Protein AF-A0A0C2F1V6-F1 (afdb_monomer)

Organism: NCBI:txid51022

Foldseek 3Di:
DLVVLLVLLLCLVVVVVCCVVPVVPDCVQVVVCVVVVHPDGPNVVSCVSVVVLVCVLVVLVVCLVVPDPVCNVVSVVVSVVSVVSVVQSVCSNLPAQEPDPPDDPVVLATWDDKDWDWDWDDDPVPPPDIHDTDTWIWTDGNFWIWTWDWDDPPDDDDVPDRTHTYTDDIDTDDPPDD

Secondary structure (DSSP, 8-state):
-HHHHHHHHHHHHHHHHHHHHHHTT-HHHHHHHHHTT-SS-HHHHHTHHHHHHHHHHHHHHHHHHHS-TTTHHHHHHHHHHHHHHHHHHHHHHS--EEES-SS-GGGG--EEEEEEEEE----TTSTT-PPPPEEEEEEEETTEEEEEEEE--SS---TTSPPEEEEEEEEE------

pLDDT: mean 84.14, std 13.52, range [37.47, 98.0]

InterPro domains:
  IPR000219 Dbl homology domain [PF00621] (3-90)
  IPR000219 Dbl homology domain [PS50010] (1-92)
  IPR011993 PH-like domain superfamily [G3DSA:2.30.29.30] (97-175)
  IPR035899 Dbl homology (DH) domain superfamily [G3DSA:1.20.900.10] (1-95)
  IPR035899 Dbl homology (DH) domain superfamily [SSF48065] (2-95)
  IPR051336 Rho GTPase-activating Guanine Nucleotide Exchange Factors [PTHR22826] (3-164)

Solvent-accessible surface area (backbone atoms only — not comparable to full-atom values): 10456 Å² total; per-residue (Å²): 112,68,72,60,56,38,57,50,55,51,45,43,62,60,55,49,51,53,39,61,72,54,48,76,80,34,66,64,61,57,50,52,30,59,75,68,68,50,95,61,61,70,70,64,61,71,42,45,64,66,53,50,64,68,42,50,44,55,55,33,55,55,44,42,73,71,46,56,80,90,51,29,66,60,38,49,51,52,30,52,52,44,50,52,50,51,51,43,39,49,55,58,51,64,52,67,47,62,41,81,60,97,67,65,70,77,76,27,51,64,68,77,47,74,50,76,47,74,44,65,60,87,47,89,89,46,80,87,61,78,43,77,72,38,76,29,35,37,39,33,28,71,36,24,37,37,36,21,37,77,47,80,78,95,70,77,93,55,99,79,64,79,71,32,30,37,47,75,49,73,49,71,50,76,79,77,84,124

Nearest PDB structures (foldseek):
  1lb1-assembly4_G  TM=7.632E-01  e=6.039E-12  Mus musculus
  1kz7-assembly1_A  TM=7.387E-01  e=3.407E-12  Mus musculus
  1kzg-assembly1_A  TM=7.176E-01  e=2.416E-12  Mus musculus
  1rj2-assembly2_D  TM=8.167E-01  e=3.772E-11  Mus musculus
  1nty-assembly1_A  TM=8.057E-01  e=3.177E-11  Homo sapiens

Structure (mmCIF, N/CA/C/O backbone):
data_AF-A0A0C2F1V6-F1
#
_entry.id   AF-A0A0C2F1V6-F1
#
loop_
_atom_site.group_PDB
_atom_site.id
_atom_site.type_symbol
_atom_site.label_atom_id
_atom_site.label_alt_id
_atom_site.label_comp_id
_atom_site.label_asym_id
_atom_site.label_entity_id
_atom_site.label_seq_id
_atom_site.pdbx_PDB_ins_code
_atom_site.Cartn_x
_atom_site.Cartn_y
_atom_site.Cartn_z
_atom_site.occupancy
_atom_site.B_iso_or_equiv
_atom_site.auth_seq_id
_atom_site.auth_comp_id
_atom_site.auth_asym_id
_atom_site.auth_atom_id
_atom_site.pdbx_PDB_model_num
ATOM 1 N N . PHE A 1 1 ? -6.291 -9.476 -7.192 1.00 64.06 1 PHE A N 1
ATOM 2 C CA . PHE A 1 1 ? -5.623 -8.190 -7.502 1.00 64.06 1 PHE A CA 1
ATOM 3 C C . PHE A 1 1 ? -4.945 -7.602 -6.262 1.00 64.06 1 PHE A C 1
ATOM 5 O O . PHE A 1 1 ? -3.734 -7.430 -6.288 1.00 64.06 1 PHE A O 1
ATOM 12 N N . LEU A 1 2 ? -5.690 -7.389 -5.166 1.00 64.06 2 LEU A N 1
ATOM 13 C CA . LEU A 1 2 ? -5.177 -6.905 -3.871 1.00 64.06 2 LEU A CA 1
ATOM 14 C C . LEU A 1 2 ? -4.011 -7.737 -3.312 1.00 64.06 2 LEU A C 1
ATOM 16 O O . LEU A 1 2 ? -2.948 -7.188 -3.048 1.00 64.06 2 LEU A O 1
ATOM 20 N N . SER A 1 3 ? -4.174 -9.059 -3.203 1.00 71.31 3 SER A N 1
ATOM 21 C CA . SER A 1 3 ? -3.163 -9.957 -2.619 1.00 71.31 3 SER A CA 1
ATOM 22 C C . SER A 1 3 ? -1.799 -9.900 -3.319 1.00 71.31 3 SER A C 1
ATOM 24 O O . SER A 1 3 ? -0.766 -9.974 -2.659 1.00 71.31 3 SER A O 1
ATOM 26 N N . LEU A 1 4 ? -1.787 -9.712 -4.642 1.00 83.38 4 LEU A N 1
ATOM 27 C CA . LEU A 1 4 ? -0.569 -9.706 -5.451 1.00 83.38 4 LEU A CA 1
ATOM 28 C C . LEU A 1 4 ? 0.234 -8.408 -5.276 1.00 83.38 4 LEU A C 1
ATOM 30 O O . LEU A 1 4 ? 1.436 -8.459 -5.027 1.00 83.38 4 LEU A O 1
ATOM 34 N N . TYR A 1 5 ? -0.426 -7.246 -5.355 1.00 87.38 5 TYR A N 1
ATOM 35 C CA . TYR A 1 5 ? 0.245 -5.957 -5.147 1.00 87.38 5 TYR A CA 1
ATOM 36 C C . TYR A 1 5 ? 0.621 -5.730 -3.684 1.00 87.38 5 TYR A C 1
ATOM 38 O O . TYR A 1 5 ? 1.673 -5.162 -3.415 1.00 87.38 5 TYR A O 1
ATOM 46 N N . HIS A 1 6 ? -0.193 -6.215 -2.748 1.00 82.56 6 HIS A N 1
ATOM 47 C CA . HIS A 1 6 ? 0.120 -6.166 -1.326 1.00 82.56 6 HIS A CA 1
ATOM 48 C C . HIS A 1 6 ? 1.439 -6.887 -1.011 1.00 82.56 6 HIS A C 1
ATOM 50 O O . HIS A 1 6 ? 2.368 -6.255 -0.511 1.00 82.56 6 HIS A O 1
ATOM 56 N N . ALA A 1 7 ? 1.564 -8.162 -1.396 1.00 83.25 7 ALA A N 1
ATOM 57 C CA . ALA A 1 7 ? 2.786 -8.936 -1.178 1.00 83.25 7 ALA A CA 1
ATOM 58 C C . ALA A 1 7 ? 4.004 -8.307 -1.877 1.00 83.25 7 ALA A C 1
ATOM 60 O O . ALA A 1 7 ? 5.085 -8.214 -1.293 1.00 83.25 7 ALA A O 1
ATOM 61 N N . TYR A 1 8 ? 3.825 -7.825 -3.113 1.00 90.62 8 TYR A N 1
ATOM 62 C CA . TYR A 1 8 ? 4.904 -7.183 -3.861 1.00 90.62 8 TYR A CA 1
ATOM 63 C C . TYR A 1 8 ? 5.410 -5.916 -3.171 1.00 90.62 8 TYR A C 1
ATOM 65 O O . TYR A 1 8 ? 6.615 -5.742 -2.987 1.00 90.62 8 TYR A O 1
ATOM 73 N N . CYS A 1 9 ? 4.496 -5.022 -2.791 1.00 88.06 9 CYS A N 1
ATOM 74 C CA . CYS A 1 9 ? 4.881 -3.750 -2.208 1.00 88.06 9 CYS A CA 1
ATOM 75 C C . CYS A 1 9 ? 5.461 -3.913 -0.796 1.00 88.06 9 CYS A C 1
ATOM 77 O O . CYS A 1 9 ? 6.408 -3.204 -0.468 1.00 88.06 9 CYS A O 1
ATOM 79 N N . GLN A 1 10 ? 4.972 -4.870 0.002 1.00 81.94 10 GLN A N 1
ATOM 80 C CA . GLN A 1 10 ? 5.580 -5.208 1.296 1.00 81.94 10 GLN A CA 1
ATOM 81 C C . GLN A 1 10 ? 7.023 -5.698 1.142 1.00 81.94 10 GLN A C 1
ATOM 83 O O . GLN A 1 10 ? 7.912 -5.270 1.873 1.00 81.94 10 GLN A O 1
ATOM 88 N N . ASN A 1 11 ? 7.283 -6.550 0.149 1.00 86.31 11 ASN A N 1
ATOM 89 C CA . ASN A 1 11 ? 8.624 -7.073 -0.103 1.00 86.31 11 ASN A CA 1
ATOM 90 C C . ASN A 1 11 ? 9.572 -6.047 -0.755 1.00 86.31 11 ASN A C 1
ATOM 92 O O . ASN A 1 11 ? 10.785 -6.258 -0.798 1.00 86.31 11 ASN A O 1
ATOM 96 N N . LYS A 1 12 ? 9.053 -4.930 -1.285 1.00 88.44 12 LYS A N 1
ATOM 97 C CA . LYS A 1 12 ? 9.842 -3.988 -2.090 1.00 88.44 12 LYS A CA 1
ATOM 98 C C . LYS A 1 12 ? 11.040 -3.414 -1.331 1.00 88.44 12 LYS A C 1
ATOM 100 O O . LYS A 1 12 ? 12.117 -3.318 -1.917 1.00 88.44 12 LYS A O 1
ATOM 105 N N . ALA A 1 13 ? 10.869 -3.074 -0.052 1.00 82.25 13 ALA A N 1
ATOM 106 C CA . ALA A 1 13 ? 11.942 -2.525 0.778 1.00 82.25 13 ALA A CA 1
ATOM 107 C C . ALA A 1 13 ? 13.075 -3.544 1.003 1.00 82.25 13 ALA A C 1
ATOM 109 O O . ALA A 1 13 ? 14.243 -3.217 0.804 1.00 82.25 13 ALA A O 1
ATOM 110 N N . ALA A 1 14 ? 12.730 -4.795 1.326 1.00 84.94 14 ALA A N 1
ATOM 111 C CA . ALA A 1 14 ? 13.700 -5.879 1.484 1.00 84.94 14 ALA A CA 1
ATOM 112 C C . ALA A 1 14 ? 14.428 -6.187 0.164 1.00 84.94 14 ALA A C 1
ATOM 114 O O . ALA A 1 14 ? 15.652 -6.303 0.133 1.00 84.94 14 ALA A O 1
ATOM 115 N N . SER A 1 15 ? 13.689 -6.239 -0.950 1.00 89.56 15 SER A N 1
ATOM 116 C CA . SER A 1 15 ? 14.267 -6.419 -2.285 1.00 89.56 15 SER A CA 1
ATOM 117 C C . SER A 1 15 ? 15.242 -5.297 -2.655 1.00 89.56 15 SER A C 1
ATOM 119 O O . SER A 1 15 ? 16.278 -5.576 -3.256 1.00 89.56 15 SER A O 1
ATOM 121 N N . ASP A 1 16 ? 14.943 -4.043 -2.301 1.00 87.31 16 ASP A N 1
ATOM 122 C CA . ASP A 1 16 ? 15.853 -2.921 -2.541 1.00 87.31 16 ASP A CA 1
ATOM 123 C C . ASP A 1 16 ? 17.104 -2.978 -1.667 1.00 87.31 16 ASP A C 1
ATOM 125 O O . ASP A 1 16 ? 18.179 -2.653 -2.168 1.00 87.31 16 ASP A O 1
ATOM 129 N N . ALA A 1 17 ? 16.983 -3.391 -0.403 1.00 86.19 17 ALA A N 1
ATOM 130 C CA . ALA A 1 17 ? 18.124 -3.550 0.498 1.00 86.19 17 ALA A CA 1
ATOM 131 C C . ALA A 1 17 ? 19.108 -4.598 -0.042 1.00 86.19 17 ALA A C 1
ATOM 133 O O . ALA A 1 17 ? 20.268 -4.271 -0.285 1.00 86.19 17 ALA A O 1
ATOM 134 N N . ILE A 1 18 ? 18.610 -5.797 -0.370 1.00 86.94 18 ILE A N 1
ATOM 135 C CA . ILE A 1 18 ? 19.412 -6.872 -0.978 1.00 86.94 18 ILE A CA 1
ATOM 136 C C . ILE A 1 18 ? 20.039 -6.392 -2.290 1.00 86.94 18 ILE A C 1
ATOM 138 O O . ILE A 1 18 ? 21.208 -6.642 -2.572 1.00 86.94 18 ILE A O 1
ATOM 142 N N . ARG A 1 19 ? 19.281 -5.669 -3.120 1.00 86.19 19 ARG A N 1
ATOM 143 C CA . ARG A 1 19 ? 19.811 -5.181 -4.394 1.00 86.19 19 ARG A CA 1
ATOM 144 C C . ARG A 1 19 ? 20.934 -4.163 -4.197 1.00 86.19 19 ARG A C 1
ATOM 146 O O . ARG A 1 19 ? 21.918 -4.221 -4.924 1.00 86.19 19 ARG A O 1
ATOM 153 N N . LYS A 1 20 ? 20.802 -3.237 -3.249 1.00 83.12 20 LYS A N 1
ATOM 154 C CA . LYS A 1 20 ? 21.864 -2.265 -2.950 1.00 83.12 20 LYS A CA 1
ATOM 155 C C . LYS A 1 20 ? 23.112 -2.955 -2.406 1.00 83.12 20 LYS A C 1
ATOM 157 O O . LYS A 1 20 ? 24.205 -2.658 -2.863 1.00 83.12 20 LYS A O 1
ATOM 162 N N . GLU A 1 21 ? 22.934 -3.903 -1.492 1.00 81.56 21 GLU A N 1
ATOM 163 C CA . GLU A 1 21 ? 24.035 -4.618 -0.844 1.00 81.56 21 GLU A CA 1
ATOM 164 C C . GLU A 1 21 ? 24.796 -5.535 -1.816 1.00 81.56 21 GLU A C 1
ATOM 166 O O . GLU A 1 21 ? 26.024 -5.538 -1.831 1.00 81.56 21 GLU A O 1
ATOM 171 N N . PHE A 1 22 ? 24.084 -6.270 -2.677 1.00 73.00 22 PHE A N 1
ATOM 172 C CA . PHE A 1 22 ? 24.688 -7.332 -3.491 1.00 73.00 22 PHE A CA 1
ATOM 173 C C . PHE A 1 22 ? 24.772 -7.027 -4.989 1.00 73.00 22 PHE A C 1
ATOM 175 O O . PHE A 1 22 ? 25.592 -7.624 -5.682 1.00 73.00 22 PHE A O 1
ATOM 182 N N . CYS A 1 23 ? 23.931 -6.141 -5.533 1.00 67.25 23 CYS A N 1
ATOM 183 C CA . CYS A 1 23 ? 23.868 -5.930 -6.987 1.00 67.25 23 CYS A CA 1
ATOM 184 C C . CYS A 1 23 ? 24.696 -4.741 -7.471 1.00 67.25 23 CYS A C 1
ATOM 186 O O . CYS A 1 23 ? 25.112 -4.765 -8.623 1.00 67.25 23 CYS A O 1
ATOM 188 N N . GLU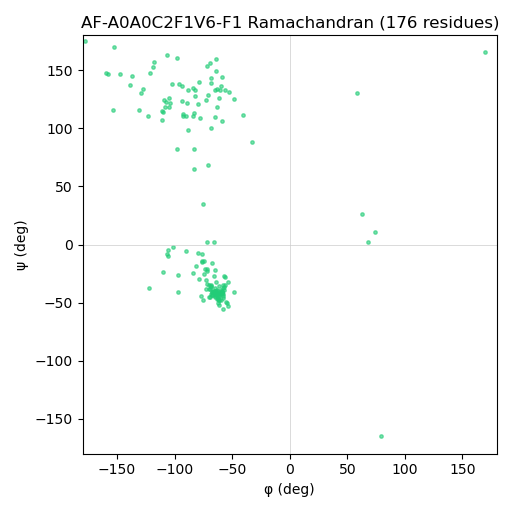 A 1 24 ? 24.956 -3.725 -6.641 1.00 63.38 24 GLU A N 1
ATOM 189 C CA . GLU A 1 24 ? 25.819 -2.601 -7.056 1.00 63.38 24 GLU A CA 1
ATOM 190 C C . GLU A 1 24 ? 27.299 -3.008 -7.151 1.00 63.38 24 GLU A C 1
ATOM 192 O O . GLU A 1 24 ? 28.052 -2.410 -7.912 1.00 63.38 24 GLU A O 1
ATOM 197 N N . MET A 1 25 ? 27.685 -4.097 -6.477 1.00 63.75 25 MET A N 1
ATOM 198 C CA . MET A 1 25 ? 29.037 -4.669 -6.508 1.00 63.75 25 MET A CA 1
ATOM 199 C C . MET A 1 25 ? 29.177 -5.904 -7.423 1.00 63.75 25 MET A C 1
ATOM 201 O O . MET A 1 25 ? 30.273 -6.447 -7.548 1.00 63.75 25 MET A O 1
ATOM 205 N N . SER A 1 26 ? 28.094 -6.377 -8.056 1.00 73.81 26 SER A N 1
ATOM 206 C CA . SER A 1 26 ? 28.078 -7.633 -8.824 1.00 73.81 26 SER A CA 1
ATOM 207 C C . SER A 1 26 ? 27.980 -7.399 -10.333 1.00 73.81 26 SER A C 1
ATOM 209 O O . SER A 1 26 ? 27.019 -6.805 -10.826 1.00 73.81 26 SER A O 1
ATOM 211 N N . SER A 1 27 ? 28.938 -7.943 -11.092 1.00 85.25 27 SER A N 1
ATOM 212 C CA . SER A 1 27 ? 28.947 -7.901 -12.564 1.00 85.25 27 SER A CA 1
ATOM 213 C C . SER A 1 27 ? 27.785 -8.671 -13.202 1.00 85.25 27 SER A C 1
ATOM 215 O O . SER A 1 27 ? 27.377 -8.350 -14.318 1.00 85.25 27 SER A O 1
ATOM 217 N N . PHE A 1 28 ? 27.190 -9.631 -12.484 1.00 88.12 28 PHE A N 1
ATOM 218 C CA . PHE A 1 28 ? 26.119 -10.489 -12.996 1.00 88.12 28 PHE A CA 1
ATOM 219 C C . PHE A 1 28 ? 24.933 -9.689 -13.553 1.00 88.12 28 PHE A C 1
ATOM 221 O O . PHE A 1 28 ? 24.496 -9.913 -14.682 1.00 88.12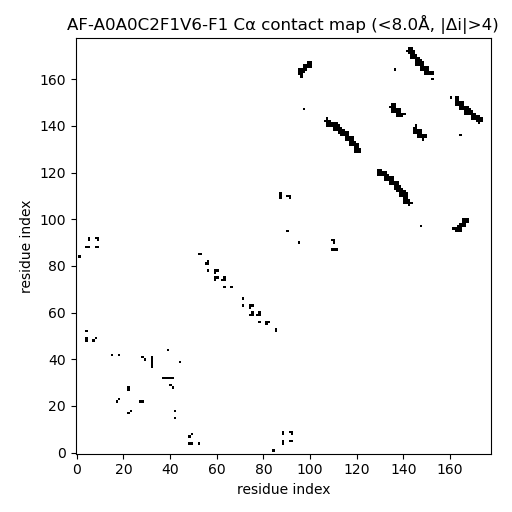 28 PHE A O 1
ATOM 228 N N . PHE A 1 29 ? 24.418 -8.718 -12.790 1.00 87.38 29 PHE A N 1
ATOM 229 C CA . PHE A 1 29 ? 23.246 -7.947 -13.214 1.00 87.38 29 PHE A CA 1
ATOM 230 C C . PHE A 1 29 ? 23.566 -6.961 -14.342 1.00 87.38 29 PHE A C 1
ATOM 232 O O . PHE A 1 29 ? 22.707 -6.726 -15.195 1.00 87.38 29 PHE A O 1
ATOM 239 N N . ALA A 1 30 ? 24.793 -6.434 -14.390 1.00 87.81 30 ALA A N 1
ATOM 240 C CA . ALA A 1 30 ? 25.259 -5.600 -15.495 1.00 87.81 30 ALA A CA 1
ATOM 241 C C . ALA A 1 30 ? 25.363 -6.408 -16.803 1.00 87.81 30 ALA A C 1
ATOM 243 O O . ALA A 1 30 ? 24.948 -5.937 -17.865 1.00 87.81 30 ALA A O 1
ATOM 244 N N . ASP A 1 31 ? 25.839 -7.652 -16.730 1.00 92.50 31 ASP A N 1
ATOM 245 C CA . ASP A 1 31 ? 25.920 -8.561 -17.877 1.00 92.50 31 ASP A CA 1
ATOM 246 C C . ASP A 1 31 ? 24.536 -8.978 -18.367 1.00 92.50 31 ASP A C 1
ATOM 248 O O . ASP A 1 31 ? 24.264 -8.938 -19.571 1.00 92.50 31 ASP A O 1
ATOM 252 N N . CYS A 1 32 ? 23.626 -9.310 -17.447 1.00 92.31 32 CYS A N 1
ATOM 253 C CA . CYS A 1 32 ? 22.224 -9.558 -17.776 1.00 92.31 32 CYS A CA 1
ATOM 254 C C . CYS A 1 32 ? 21.580 -8.346 -18.464 1.00 92.31 32 CYS A C 1
ATOM 256 O O . CYS A 1 32 ? 20.894 -8.521 -19.471 1.00 92.31 32 CYS A O 1
ATOM 258 N N . GLN A 1 33 ? 21.819 -7.128 -17.964 1.00 92.19 33 GLN A N 1
ATOM 259 C CA . GLN A 1 33 ? 21.280 -5.904 -18.561 1.00 92.19 33 GLN A CA 1
ATOM 260 C C . GLN A 1 33 ? 21.806 -5.687 -19.986 1.00 92.19 33 GLN A C 1
ATOM 262 O O . GLN A 1 33 ? 21.007 -5.422 -20.888 1.00 92.19 33 GLN A O 1
ATOM 267 N N . ARG A 1 34 ? 23.120 -5.847 -20.208 1.00 94.31 34 ARG A N 1
ATOM 268 C CA . ARG A 1 34 ? 23.733 -5.732 -21.543 1.00 94.31 34 ARG A CA 1
ATOM 269 C C . ARG A 1 34 ? 23.184 -6.772 -22.512 1.00 94.31 34 ARG A C 1
ATOM 271 O O . ARG A 1 34 ? 22.776 -6.415 -23.612 1.00 94.31 34 ARG A O 1
ATOM 278 N N . ARG A 1 35 ? 23.120 -8.041 -22.094 1.00 96.31 35 ARG A N 1
ATOM 279 C CA . ARG A 1 35 ? 22.588 -9.142 -22.917 1.00 96.31 35 ARG A CA 1
ATOM 280 C C . ARG A 1 35 ? 21.122 -8.940 -23.293 1.00 96.31 35 ARG A C 1
ATOM 282 O O . ARG A 1 35 ? 20.730 -9.303 -24.394 1.00 96.31 35 ARG A O 1
ATOM 289 N N . ALA A 1 36 ? 20.328 -8.371 -22.389 1.00 95.00 36 ALA A N 1
ATOM 290 C CA . ALA A 1 36 ? 18.927 -8.053 -22.643 1.00 95.00 36 ALA A CA 1
ATOM 291 C C . ALA A 1 36 ? 18.729 -6.751 -23.447 1.00 95.00 36 ALA A C 1
ATOM 293 O O . ALA A 1 36 ? 17.598 -6.430 -23.801 1.00 95.00 36 ALA A O 1
ATOM 294 N N . GLY A 1 37 ? 19.790 -5.972 -23.706 1.00 96.44 37 GLY A N 1
ATOM 295 C CA . GLY A 1 37 ? 19.689 -4.673 -24.379 1.00 96.44 37 GLY A CA 1
ATOM 296 C C . GLY A 1 37 ? 18.863 -3.647 -23.596 1.00 96.44 37 GLY A C 1
ATOM 297 O O . GLY A 1 37 ? 18.241 -2.765 -24.185 1.00 96.44 37 GLY A O 1
ATOM 298 N N . HIS A 1 38 ? 18.795 -3.778 -22.269 1.00 95.88 38 HIS A N 1
ATOM 299 C CA . HIS A 1 38 ? 17.926 -2.940 -21.450 1.00 95.88 38 HIS A CA 1
ATOM 300 C C . HIS A 1 38 ? 18.576 -1.581 -21.130 1.00 95.88 38 HIS A C 1
ATOM 302 O O . HIS A 1 38 ? 19.677 -1.540 -20.572 1.00 95.88 38 HIS A O 1
ATOM 308 N N . PRO A 1 39 ? 17.881 -0.456 -21.389 1.00 94.88 39 PRO A N 1
ATOM 309 C CA . PRO A 1 39 ? 18.422 0.882 -21.145 1.00 94.88 39 PRO A CA 1
ATOM 310 C C . PRO A 1 39 ? 18.422 1.282 -19.664 1.00 94.88 39 PRO A C 1
ATOM 312 O O . PRO A 1 39 ? 19.060 2.261 -19.292 1.00 94.88 39 PRO A O 1
ATOM 315 N N . LEU A 1 40 ? 17.688 0.560 -18.814 1.00 93.81 40 LEU A N 1
ATOM 316 C CA . LEU A 1 40 ? 17.538 0.873 -17.396 1.00 93.81 40 LEU A CA 1
ATOM 317 C C . LEU A 1 40 ? 18.072 -0.274 -16.521 1.00 93.81 40 LEU A C 1
ATOM 319 O O . LEU A 1 40 ? 18.022 -1.436 -16.931 1.00 93.81 40 LEU A O 1
ATOM 323 N N . PRO A 1 41 ? 18.528 0.014 -15.292 1.00 90.56 41 PRO A N 1
ATOM 324 C CA . PRO A 1 41 ? 18.918 -1.026 -14.350 1.00 90.56 41 PRO A CA 1
ATOM 325 C C . PRO A 1 41 ? 17.703 -1.814 -13.854 1.00 90.56 41 PRO A C 1
ATOM 327 O O . PRO A 1 41 ? 16.582 -1.297 -13.803 1.00 90.56 41 PRO A O 1
ATOM 330 N N . LEU A 1 42 ? 17.930 -3.051 -13.395 1.00 91.00 42 LEU A N 1
ATOM 331 C CA . LEU A 1 42 ? 16.885 -3.944 -12.871 1.00 91.00 42 LEU A CA 1
ATOM 332 C C . LEU A 1 42 ? 15.968 -3.255 -11.843 1.00 91.00 42 LEU A C 1
ATOM 334 O O . LEU A 1 42 ? 14.748 -3.403 -11.901 1.00 91.00 42 LEU A O 1
ATOM 338 N N . GLY A 1 43 ? 16.535 -2.441 -10.945 1.00 90.62 43 GLY A N 1
ATOM 339 C CA . GLY A 1 43 ? 15.774 -1.708 -9.928 1.00 90.62 43 GLY A CA 1
ATOM 340 C C . GLY A 1 43 ? 14.668 -0.811 -10.501 1.00 90.62 43 GLY A C 1
ATOM 341 O O . GLY A 1 43 ? 13.589 -0.724 -9.915 1.00 90.62 43 GLY A O 1
ATOM 342 N N . ALA A 1 44 ? 14.882 -0.207 -11.675 1.00 92.75 44 ALA A N 1
ATOM 343 C CA . ALA A 1 44 ? 13.873 0.616 -12.341 1.00 92.75 44 ALA A CA 1
ATOM 344 C C . ALA A 1 44 ? 12.686 -0.222 -12.843 1.00 92.75 44 ALA A C 1
ATOM 346 O O . ALA A 1 44 ? 11.539 0.224 -12.792 1.00 92.75 44 ALA A O 1
ATOM 347 N N . TYR A 1 45 ? 12.939 -1.455 -13.292 1.00 94.62 45 TYR A N 1
ATOM 348 C CA . TYR A 1 45 ? 11.884 -2.386 -13.696 1.00 94.62 45 TYR A CA 1
ATOM 349 C C . TYR A 1 45 ? 11.116 -2.932 -12.492 1.00 94.62 45 TYR A C 1
ATOM 351 O O . TYR A 1 45 ? 9.890 -3.010 -12.546 1.00 94.62 45 TYR A O 1
ATOM 359 N N . LEU A 1 46 ? 11.804 -3.210 -11.382 1.00 94.56 46 LEU A N 1
ATOM 360 C CA . LEU A 1 46 ? 11.175 -3.628 -10.123 1.00 94.56 46 LEU A CA 1
ATOM 361 C C . LEU A 1 46 ? 10.337 -2.513 -9.469 1.00 94.56 46 LEU A C 1
ATOM 363 O O . LEU A 1 46 ? 9.509 -2.764 -8.601 1.00 94.56 46 LEU A O 1
ATOM 367 N N . LEU A 1 47 ? 10.499 -1.254 -9.877 1.00 94.00 47 LEU A N 1
ATOM 368 C CA . LEU A 1 47 ? 9.622 -0.176 -9.416 1.00 94.00 47 LEU A CA 1
ATOM 369 C C . LEU A 1 47 ? 8.296 -0.112 -10.199 1.00 94.00 47 LEU A C 1
ATOM 371 O O . LEU A 1 47 ? 7.318 0.463 -9.714 1.00 94.00 47 LEU A O 1
ATOM 375 N N . LYS A 1 48 ? 8.224 -0.723 -11.391 1.00 94.94 48 LYS A N 1
ATOM 376 C CA . LYS A 1 48 ? 7.060 -0.616 -12.286 1.00 94.94 48 LYS A CA 1
ATOM 377 C C . LYS A 1 48 ? 5.746 -1.096 -11.656 1.00 94.94 48 LYS A C 1
ATOM 379 O O . LYS A 1 48 ? 4.752 -0.407 -11.873 1.00 94.94 48 LYS A O 1
ATOM 384 N N . PRO A 1 49 ? 5.677 -2.188 -10.867 1.00 94.25 49 PRO A N 1
ATOM 385 C CA . PRO A 1 49 ? 4.419 -2.580 -10.227 1.00 94.25 49 PRO A CA 1
ATOM 386 C C . PRO A 1 49 ? 3.908 -1.531 -9.226 1.00 94.25 49 PRO A C 1
ATOM 388 O O . PRO A 1 49 ? 2.735 -1.166 -9.271 1.00 94.25 49 PRO A O 1
ATOM 391 N N . VAL A 1 50 ? 4.791 -0.949 -8.405 1.00 92.75 50 VAL A N 1
ATOM 392 C CA . VAL A 1 50 ? 4.436 0.139 -7.469 1.00 92.75 50 VAL A CA 1
ATOM 393 C C . VAL A 1 50 ? 3.940 1.381 -8.226 1.00 92.75 50 VAL A C 1
ATOM 395 O O . VAL A 1 50 ? 2.952 2.012 -7.851 1.00 92.75 50 VAL A O 1
ATOM 398 N N . GLN A 1 51 ? 4.571 1.711 -9.353 1.00 94.25 51 GLN A N 1
ATOM 399 C CA . GLN A 1 51 ? 4.112 2.801 -10.224 1.00 94.25 51 GLN A CA 1
ATOM 400 C C . GLN A 1 51 ? 2.779 2.479 -10.907 1.00 94.25 51 GLN A C 1
ATOM 402 O O . GLN A 1 51 ? 1.959 3.363 -11.142 1.00 94.25 51 GLN A O 1
ATOM 407 N N . ARG A 1 52 ? 2.555 1.217 -11.280 1.00 95.25 52 ARG A N 1
ATOM 408 C CA . ARG A 1 52 ? 1.352 0.815 -12.008 1.00 95.25 52 ARG A CA 1
ATOM 409 C C . ARG A 1 52 ? 0.122 0.894 -11.117 1.00 95.25 52 ARG A C 1
ATOM 411 O O . ARG A 1 52 ? -0.883 1.449 -11.553 1.00 95.25 52 ARG A O 1
ATOM 418 N N . ILE A 1 53 ? 0.215 0.399 -9.882 1.00 93.50 53 ILE 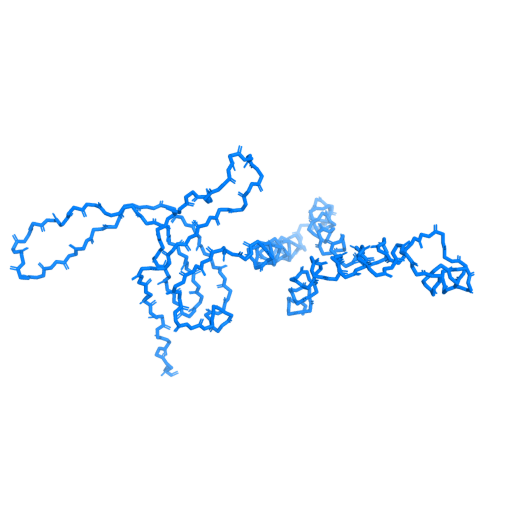A N 1
ATOM 419 C CA . ILE A 1 53 ? -0.913 0.419 -8.945 1.00 93.50 53 ILE A CA 1
ATOM 420 C C . ILE A 1 53 ? -1.320 1.848 -8.570 1.00 93.50 53 ILE A C 1
ATOM 422 O O . IL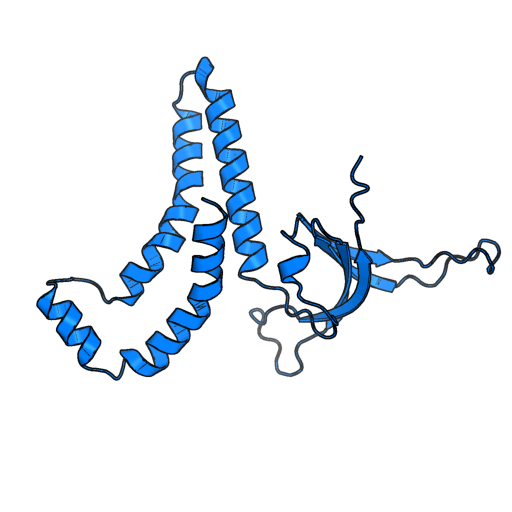E A 1 53 ? -2.506 2.156 -8.527 1.00 93.50 53 ILE A O 1
ATOM 426 N N . THR A 1 54 ? -0.351 2.756 -8.419 1.00 93.00 54 THR A N 1
ATOM 427 C CA . THR A 1 54 ? -0.609 4.176 -8.118 1.00 93.00 54 THR A CA 1
ATOM 428 C C . THR A 1 54 ? -1.162 4.962 -9.311 1.00 93.00 54 THR A C 1
ATOM 430 O O . THR A 1 54 ? -1.823 5.983 -9.120 1.00 93.00 54 THR A O 1
ATOM 433 N N . LYS A 1 55 ? -0.961 4.479 -10.545 1.00 96.12 55 LYS A N 1
ATOM 434 C CA . LYS A 1 55 ? -1.512 5.099 -11.761 1.00 96.12 55 LYS A CA 1
ATOM 435 C C . LYS A 1 55 ? -2.987 4.791 -12.005 1.00 96.12 55 LYS A C 1
ATOM 437 O O . LYS A 1 55 ? -3.658 5.626 -12.602 1.00 96.12 55 LYS A O 1
ATOM 442 N N . TYR A 1 56 ? -3.514 3.643 -11.572 1.00 96.38 56 TYR A N 1
ATOM 443 C CA . TYR A 1 56 ? -4.900 3.276 -11.894 1.00 96.38 56 TYR A CA 1
ATOM 444 C C . TYR A 1 56 ? -5.925 4.288 -11.378 1.00 96.38 56 TYR A C 1
ATOM 446 O O . TYR A 1 56 ? -6.832 4.644 -12.120 1.00 96.38 56 TYR A O 1
ATOM 454 N N . GLN A 1 57 ? -5.748 4.823 -10.167 1.00 95.81 57 GLN A N 1
ATOM 455 C CA . GLN A 1 57 ? -6.647 5.858 -9.639 1.00 95.81 57 GLN A CA 1
ATOM 456 C C . GLN A 1 57 ? -6.603 7.161 -10.458 1.00 95.81 57 GLN A C 1
ATOM 458 O O . GLN A 1 57 ? -7.624 7.820 -10.611 1.00 95.81 57 GLN A O 1
ATOM 463 N N . LEU A 1 58 ? -5.453 7.510 -11.049 1.00 97.62 58 LEU A N 1
ATOM 464 C CA . LEU A 1 58 ? -5.332 8.679 -11.927 1.00 97.62 58 LEU A CA 1
ATOM 465 C C . LEU A 1 58 ? -6.082 8.460 -13.243 1.00 97.62 58 LEU A C 1
ATOM 467 O O . LEU A 1 58 ? -6.820 9.333 -13.685 1.00 97.62 58 LEU A O 1
ATOM 471 N N . LEU A 1 59 ? -5.919 7.277 -13.841 1.00 97.69 59 LEU A N 1
ATOM 472 C CA . LEU A 1 59 ? -6.608 6.906 -15.077 1.00 97.69 59 LEU A CA 1
ATOM 473 C C . LEU A 1 59 ? -8.126 6.827 -14.873 1.00 97.69 59 LEU A C 1
ATOM 475 O O . LEU A 1 59 ? -8.875 7.287 -15.725 1.00 97.69 59 LEU A O 1
ATOM 479 N N . LEU A 1 60 ? -8.576 6.286 -13.737 1.00 97.88 60 LEU A N 1
ATOM 480 C CA . LEU A 1 60 ? -9.996 6.203 -13.391 1.00 97.88 60 LEU A CA 1
ATOM 481 C C . LEU A 1 60 ? -10.606 7.584 -13.129 1.00 97.88 60 LEU A C 1
ATOM 483 O O . LEU A 1 60 ? -11.695 7.847 -13.622 1.00 97.88 60 LEU A O 1
ATOM 487 N N . ARG A 1 61 ? -9.893 8.492 -12.445 1.00 97.38 61 ARG A N 1
ATOM 488 C CA . ARG A 1 61 ? -10.317 9.900 -12.301 1.00 97.38 61 ARG A CA 1
ATOM 489 C C . ARG A 1 61 ? -10.458 10.597 -13.648 1.00 97.38 61 ARG A C 1
ATOM 491 O O . ARG A 1 61 ? -11.396 11.358 -13.858 1.00 97.38 61 ARG A O 1
ATOM 498 N N . GLU A 1 62 ? -9.521 10.353 -14.557 1.00 98.00 62 GLU A N 1
ATOM 499 C CA . GLU A 1 62 ? -9.572 10.958 -15.884 1.00 98.00 62 GLU A CA 1
ATOM 500 C C . GLU A 1 62 ? -10.711 10.383 -16.733 1.00 98.00 62 GLU A C 1
ATOM 502 O O . GLU A 1 62 ? -11.403 11.126 -17.432 1.00 98.00 62 GLU A O 1
ATOM 507 N N . LEU A 1 63 ? -10.960 9.077 -16.614 1.00 97.62 63 LEU A N 1
ATOM 508 C CA . LEU A 1 63 ? -12.095 8.414 -17.246 1.00 97.62 63 LEU A CA 1
ATOM 509 C C . LEU A 1 63 ? -13.430 8.929 -16.692 1.00 97.62 63 LEU A C 1
ATOM 511 O O . LEU A 1 63 ? -14.335 9.200 -17.472 1.00 97.62 63 LEU A O 1
ATOM 515 N N . GLU A 1 64 ? -13.549 9.117 -15.376 1.00 97.38 64 GLU A N 1
ATOM 516 C CA . GLU A 1 64 ? -14.762 9.625 -14.720 1.00 97.38 64 GLU A CA 1
ATOM 517 C C . GLU A 1 64 ? -15.182 10.994 -15.278 1.00 97.38 64 GLU A C 1
ATOM 519 O O . GLU A 1 64 ? -16.367 11.238 -15.515 1.00 97.38 64 GLU A O 1
ATOM 524 N N . ARG A 1 65 ? -14.209 11.870 -15.565 1.00 96.25 65 ARG A N 1
ATOM 525 C CA . ARG A 1 65 ? -14.458 13.198 -16.151 1.00 96.25 65 ARG A CA 1
ATOM 526 C C . ARG A 1 65 ? -15.089 13.122 -17.540 1.00 96.25 65 ARG A C 1
ATOM 528 O O . ARG A 1 65 ? -15.985 13.913 -17.828 1.00 96.25 65 ARG A O 1
ATOM 535 N N . HIS A 1 66 ? -14.650 12.171 -18.363 1.00 97.00 66 HIS A N 1
ATOM 536 C CA . HIS A 1 66 ? -14.977 12.098 -19.793 1.00 97.00 66 HIS A CA 1
ATOM 537 C C . HIS A 1 66 ? -15.982 10.996 -20.157 1.00 97.00 66 HIS A C 1
ATOM 539 O O . HIS A 1 66 ? -16.433 10.926 -21.300 1.00 97.00 66 HIS A O 1
ATOM 545 N N . CYS A 1 67 ? -16.333 10.119 -19.217 1.00 96.62 67 CYS A N 1
ATOM 546 C CA . CYS A 1 67 ? -17.310 9.064 -19.452 1.00 96.62 67 CYS A CA 1
ATOM 547 C C . CYS A 1 67 ? -18.737 9.621 -19.566 1.00 96.62 67 CYS A C 1
ATOM 549 O O . CYS A 1 67 ? -19.079 10.677 -19.013 1.00 96.62 67 CYS A O 1
ATOM 551 N N . ARG A 1 68 ? -19.577 8.878 -20.295 1.00 97.31 68 ARG A N 1
ATOM 552 C CA . ARG A 1 68 ? -20.999 9.196 -20.432 1.00 97.31 68 ARG A CA 1
ATOM 553 C C . ARG A 1 68 ? -21.699 9.100 -19.066 1.00 97.31 68 ARG A C 1
ATOM 555 O O . ARG A 1 68 ? -21.270 8.288 -18.240 1.00 97.31 68 ARG A O 1
ATOM 562 N N . PRO A 1 69 ? -22.755 9.893 -18.811 1.00 96.81 69 PRO A N 1
ATOM 563 C CA . PRO A 1 69 ? -23.443 9.906 -17.520 1.00 96.81 69 PRO A CA 1
ATOM 564 C C . PRO A 1 69 ? -23.902 8.525 -17.042 1.00 96.81 69 PRO A C 1
ATOM 566 O O . PRO A 1 69 ? -23.868 8.266 -15.844 1.00 96.81 69 PRO A O 1
ATOM 569 N N . GLU A 1 70 ? -24.258 7.631 -17.965 1.00 97.31 70 GLU A N 1
ATOM 570 C CA . GLU A 1 70 ? -24.792 6.301 -17.659 1.00 97.31 70 GLU A CA 1
ATOM 571 C C . GLU A 1 70 ? -23.736 5.338 -17.100 1.00 97.31 70 GLU A C 1
ATOM 573 O O . GLU A 1 70 ? -24.107 4.383 -16.438 1.00 97.31 70 GLU A O 1
ATOM 578 N N . VAL A 1 71 ? -22.444 5.580 -17.365 1.00 96.44 71 VAL A N 1
ATOM 579 C CA . VAL A 1 71 ? -21.315 4.719 -16.934 1.00 96.44 71 VAL A CA 1
ATOM 580 C C . VAL A 1 71 ? -20.531 5.351 -15.772 1.00 96.44 71 VAL A C 1
ATOM 582 O O . VAL A 1 71 ? -19.643 4.746 -15.168 1.00 96.44 71 VAL A O 1
ATOM 585 N N . ARG A 1 72 ? -20.817 6.620 -15.462 1.00 96.94 72 ARG A N 1
ATOM 586 C CA . ARG A 1 72 ? -20.124 7.381 -14.418 1.00 96.94 72 ARG A CA 1
ATOM 587 C C . ARG A 1 72 ? -20.227 6.737 -13.029 1.00 96.94 72 ARG A C 1
ATOM 589 O O . ARG A 1 72 ? -19.195 6.706 -12.356 1.00 96.94 72 ARG A O 1
ATOM 596 N N . PRO A 1 73 ? -21.385 6.204 -12.586 1.00 97.62 73 PRO A N 1
ATOM 597 C CA . PRO A 1 73 ? -21.488 5.536 -11.288 1.00 97.62 73 PRO A CA 1
ATOM 598 C C . PRO A 1 73 ? -20.540 4.336 -11.154 1.00 97.62 73 PRO A C 1
ATOM 600 O O . PRO A 1 73 ? -19.881 4.178 -10.124 1.00 97.62 73 PRO A O 1
ATOM 603 N N . GLU A 1 74 ? -20.406 3.522 -12.200 1.00 97.75 74 GLU A N 1
ATOM 604 C CA . GLU A 1 74 ? -19.524 2.354 -12.224 1.00 97.75 74 GLU A CA 1
ATOM 605 C C . GLU A 1 74 ? -18.049 2.765 -12.183 1.00 97.75 74 GLU A C 1
ATOM 607 O O . GLU A 1 74 ? -17.250 2.161 -11.460 1.00 97.75 74 GLU A O 1
ATOM 612 N N . VAL A 1 75 ? -17.677 3.822 -12.916 1.00 97.75 75 VAL A N 1
ATOM 613 C CA . VAL A 1 75 ? -16.308 4.362 -12.890 1.00 97.75 75 VAL A CA 1
ATOM 614 C C . VAL A 1 75 ? -15.977 4.943 -11.513 1.00 97.75 75 VAL A C 1
ATOM 616 O O . VAL A 1 75 ? -14.886 4.688 -10.995 1.00 97.75 75 VAL A O 1
ATOM 619 N N . ALA A 1 76 ? -16.916 5.654 -10.885 1.00 97.00 76 ALA A N 1
ATOM 620 C CA . ALA A 1 76 ? -16.758 6.181 -9.530 1.00 97.00 76 ALA A CA 1
ATOM 621 C C . ALA A 1 76 ? -16.587 5.053 -8.495 1.00 97.00 76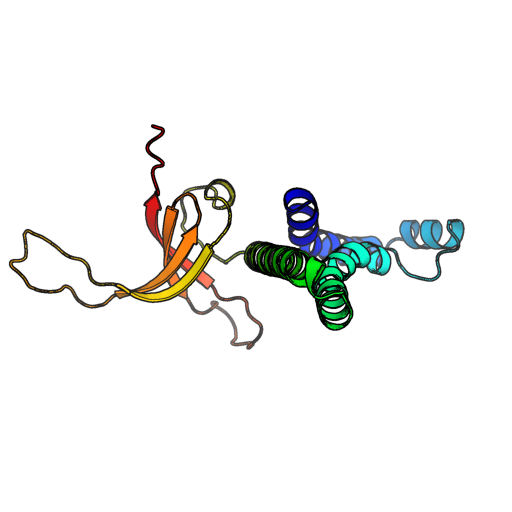 ALA A C 1
ATOM 623 O O . ALA A 1 76 ? -15.700 5.119 -7.639 1.00 97.00 76 ALA A O 1
ATOM 624 N N . ALA A 1 77 ? -17.362 3.969 -8.609 1.00 97.25 77 ALA A N 1
ATOM 625 C CA . ALA A 1 77 ? -17.229 2.794 -7.744 1.00 97.25 77 ALA A CA 1
ATOM 626 C C . ALA A 1 77 ? -15.866 2.093 -7.918 1.00 97.25 77 ALA A C 1
ATOM 628 O O . ALA A 1 77 ? -15.209 1.725 -6.933 1.00 97.25 77 ALA A O 1
ATOM 629 N N . ALA A 1 78 ? -15.392 1.956 -9.161 1.00 96.56 78 ALA A N 1
ATOM 630 C CA . ALA A 1 78 ? -14.067 1.411 -9.451 1.00 96.56 78 ALA A CA 1
ATOM 631 C C . ALA A 1 78 ? -12.944 2.305 -8.893 1.00 96.56 78 ALA A C 1
ATOM 633 O O . ALA A 1 78 ? -11.967 1.796 -8.334 1.00 96.56 78 ALA A O 1
ATOM 634 N N . LEU A 1 79 ? -13.088 3.631 -8.999 1.00 96.56 79 LEU A N 1
ATOM 635 C CA . LEU A 1 79 ? -12.158 4.597 -8.416 1.00 96.56 79 LEU A CA 1
ATOM 636 C C . LEU A 1 79 ? -12.113 4.478 -6.888 1.00 96.56 79 LEU A C 1
ATOM 638 O O . LEU A 1 79 ? -11.016 4.391 -6.333 1.00 96.56 79 LEU A O 1
ATOM 642 N N . SER A 1 80 ? -13.271 4.416 -6.223 1.00 94.69 80 SER A N 1
ATOM 643 C CA . SER A 1 80 ? -13.359 4.214 -4.768 1.00 94.69 80 SER A CA 1
ATOM 644 C C . SER A 1 80 ? -12.615 2.949 -4.344 1.00 94.69 80 SER A C 1
ATOM 646 O O . SER A 1 80 ? -11.720 2.997 -3.501 1.00 94.69 80 SER A O 1
ATOM 648 N N . THR A 1 81 ? -12.885 1.835 -5.029 1.00 93.00 81 THR A N 1
ATOM 649 C CA . THR A 1 81 ? -12.219 0.549 -4.779 1.00 93.00 81 THR A CA 1
ATOM 650 C C . THR A 1 81 ? -10.698 0.647 -4.949 1.00 93.00 81 THR A C 1
ATOM 652 O O . THR A 1 81 ? -9.934 0.094 -4.156 1.00 93.00 81 THR A O 1
ATOM 655 N N . MET A 1 82 ? -10.223 1.366 -5.972 1.00 94.56 82 MET A N 1
ATOM 656 C CA . MET A 1 82 ? -8.789 1.553 -6.213 1.00 94.56 82 MET A CA 1
ATOM 657 C C . MET A 1 82 ? -8.124 2.423 -5.135 1.00 94.56 82 MET A C 1
ATOM 659 O O . MET A 1 82 ? -6.985 2.155 -4.747 1.00 94.56 82 MET A O 1
ATOM 663 N N . LEU A 1 83 ? -8.817 3.447 -4.633 1.00 91.25 83 LEU A N 1
ATOM 664 C CA . LEU A 1 83 ? -8.332 4.288 -3.535 1.00 91.25 83 LEU A CA 1
ATOM 665 C C . LEU A 1 83 ? -8.256 3.506 -2.219 1.00 91.25 83 LEU A C 1
ATOM 667 O O . LEU A 1 83 ? -7.241 3.586 -1.528 1.00 91.25 83 LEU A O 1
ATOM 671 N N . GLU A 1 84 ? -9.272 2.700 -1.908 1.00 86.62 84 GLU A N 1
ATOM 672 C CA . GLU A 1 84 ? -9.260 1.805 -0.744 1.00 86.62 84 GLU A CA 1
ATOM 673 C C . GLU A 1 84 ? -8.116 0.789 -0.820 1.00 86.62 84 GLU A C 1
ATOM 675 O O . GLU A 1 84 ? -7.399 0.582 0.159 1.00 86.62 84 GLU A O 1
ATOM 680 N N . LEU A 1 85 ? -7.894 0.196 -1.995 1.00 87.75 85 LEU A N 1
ATOM 681 C CA . LEU A 1 85 ? -6.781 -0.718 -2.247 1.00 87.75 85 LEU A CA 1
ATOM 682 C C . LEU A 1 85 ? -5.425 -0.052 -1.968 1.00 87.75 85 LEU A C 1
ATOM 684 O O . LEU A 1 85 ? -4.569 -0.635 -1.300 1.00 87.75 85 LEU A O 1
ATOM 688 N N . LEU A 1 86 ? -5.224 1.172 -2.457 1.00 88.50 86 LEU A N 1
ATOM 689 C CA . LEU A 1 86 ? -3.999 1.928 -2.200 1.00 88.50 86 LEU A CA 1
ATOM 690 C C . LEU A 1 86 ? -3.838 2.266 -0.719 1.00 88.50 86 LEU A C 1
ATOM 692 O O . LEU A 1 86 ? -2.731 2.138 -0.201 1.00 88.50 86 LEU A O 1
ATOM 696 N N . ALA A 1 87 ? -4.917 2.635 -0.029 1.00 83.31 87 ALA A N 1
ATOM 697 C CA . ALA A 1 87 ? -4.887 2.892 1.407 1.00 83.31 87 ALA A CA 1
ATOM 698 C C . ALA A 1 87 ? -4.488 1.636 2.200 1.00 83.31 87 ALA A C 1
ATOM 700 O O . ALA A 1 87 ? -3.617 1.716 3.067 1.00 83.31 87 ALA A O 1
ATOM 701 N N . GLN A 1 88 ? -5.051 0.473 1.856 1.00 79.19 88 GLN A N 1
ATOM 702 C CA . GLN A 1 88 ? -4.712 -0.811 2.481 1.00 79.19 88 GLN A CA 1
ATOM 703 C C . GLN A 1 88 ? -3.249 -1.197 2.240 1.00 79.19 88 GLN A C 1
ATOM 705 O O . GLN A 1 88 ? -2.543 -1.565 3.177 1.00 79.19 88 GLN A O 1
ATOM 710 N N . ILE A 1 89 ? -2.772 -1.082 0.996 1.00 81.88 89 ILE A N 1
ATOM 711 C CA . ILE A 1 89 ? -1.373 -1.357 0.646 1.00 81.88 89 ILE A CA 1
ATOM 712 C C . ILE A 1 89 ? -0.442 -0.406 1.402 1.00 81.88 89 ILE A C 1
ATOM 714 O O . ILE A 1 89 ? 0.527 -0.858 2.003 1.00 81.88 89 ILE A O 1
ATOM 718 N N . ASN A 1 90 ? -0.742 0.892 1.409 1.00 81.19 90 ASN A N 1
ATOM 719 C CA . ASN A 1 90 ? 0.063 1.892 2.099 1.00 81.19 90 ASN A CA 1
ATOM 720 C C . ASN A 1 90 ? 0.146 1.596 3.603 1.00 81.19 90 ASN A C 1
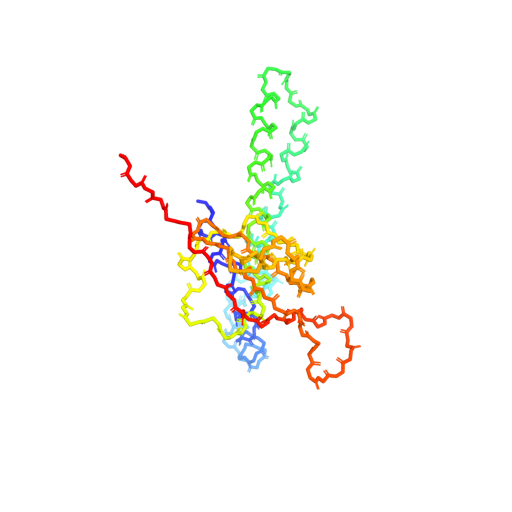ATOM 722 O O . ASN A 1 90 ? 1.240 1.544 4.160 1.00 81.19 90 ASN A O 1
ATOM 726 N N . ALA A 1 91 ? -0.992 1.312 4.241 1.00 73.56 91 ALA A N 1
ATOM 727 C CA . ALA A 1 91 ? -1.049 0.921 5.648 1.00 73.56 91 ALA A CA 1
ATOM 728 C C . ALA A 1 91 ? -0.219 -0.338 5.946 1.00 73.56 91 ALA A C 1
ATOM 730 O O . ALA A 1 91 ? 0.420 -0.431 6.991 1.00 73.56 91 ALA A O 1
ATOM 731 N N . ALA A 1 92 ? -0.209 -1.300 5.024 1.00 71.38 92 ALA A N 1
ATOM 732 C CA . ALA A 1 92 ? 0.499 -2.555 5.205 1.00 71.38 92 ALA A CA 1
ATOM 733 C C . ALA A 1 92 ? 1.998 -2.507 4.852 1.00 71.38 92 ALA A C 1
ATOM 735 O O . ALA A 1 92 ? 2.746 -3.338 5.365 1.00 71.38 92 ALA A O 1
ATOM 736 N N . ILE A 1 93 ? 2.442 -1.585 3.987 1.00 68.81 93 ILE A N 1
ATOM 737 C CA . ILE A 1 93 ? 3.870 -1.318 3.714 1.00 68.81 93 ILE A CA 1
ATOM 738 C C . ILE A 1 93 ? 4.475 -0.493 4.843 1.00 68.81 93 ILE A C 1
ATOM 740 O O . ILE A 1 93 ? 5.559 -0.814 5.318 1.00 68.81 93 ILE A O 1
ATOM 744 N N . HIS A 1 94 ? 3.772 0.549 5.298 1.00 63.47 94 HIS A N 1
ATOM 745 C CA . HIS A 1 94 ? 4.156 1.347 6.467 1.00 63.47 94 HIS A CA 1
ATOM 746 C C . HIS A 1 94 ? 3.869 0.603 7.769 1.00 63.47 94 HIS A C 1
ATOM 748 O O . HIS A 1 94 ? 3.463 1.211 8.758 1.00 63.47 94 HIS A O 1
ATOM 754 N N . GLN A 1 95 ? 4.049 -0.719 7.724 1.00 61.75 95 GLN A N 1
ATOM 755 C CA . GLN A 1 95 ? 3.785 -1.665 8.781 1.00 61.75 95 GLN A CA 1
ATOM 756 C C . GLN A 1 95 ? 4.237 -1.059 10.096 1.00 61.75 95 GLN A C 1
ATOM 758 O O . GLN A 1 95 ? 5.410 -0.776 10.333 1.00 61.75 95 GLN A O 1
ATOM 763 N N . LEU A 1 96 ? 3.216 -0.777 10.887 1.00 65.75 96 LEU A N 1
ATOM 764 C CA . LEU A 1 96 ? 3.283 -0.133 12.173 1.00 65.75 96 LEU A CA 1
ATOM 765 C C . LEU A 1 96 ? 4.375 -0.835 12.972 1.00 65.75 96 LEU A C 1
ATOM 767 O O . LEU A 1 96 ? 4.322 -2.058 13.118 1.00 65.75 96 LEU A O 1
ATOM 771 N N . HIS A 1 97 ? 5.355 -0.090 13.484 1.00 75.69 97 HIS A N 1
ATOM 772 C CA . HIS A 1 97 ? 6.350 -0.645 14.398 1.00 75.69 97 HIS A CA 1
ATOM 773 C C . HIS A 1 97 ? 5.680 -0.946 15.743 1.00 75.69 97 HIS A C 1
ATOM 775 O O . HIS A 1 97 ? 5.913 -0.255 16.731 1.00 75.69 97 HIS A O 1
ATOM 781 N N . ILE A 1 98 ? 4.792 -1.944 15.760 1.00 83.88 98 ILE A N 1
ATOM 782 C CA . ILE A 1 98 ? 4.093 -2.431 16.940 1.00 83.88 98 ILE A CA 1
ATOM 783 C C . ILE A 1 98 ? 4.940 -3.532 17.560 1.00 83.88 98 ILE A C 1
ATOM 785 O O . ILE A 1 98 ? 5.040 -4.632 17.022 1.00 83.88 98 ILE A O 1
ATOM 789 N N . SER A 1 99 ? 5.517 -3.252 18.721 1.00 86.12 99 SER A N 1
ATOM 790 C CA . SER A 1 99 ? 6.204 -4.250 19.536 1.00 86.12 99 SER A CA 1
ATOM 791 C C . SER A 1 99 ? 5.319 -4.781 20.659 1.00 86.12 99 SER A C 1
ATOM 793 O O . SER A 1 99 ? 4.328 -4.158 21.043 1.00 86.12 99 SER A O 1
ATOM 795 N N . GLY A 1 100 ? 5.673 -5.947 21.206 1.00 86.75 100 GLY A N 1
ATOM 796 C CA . GLY A 1 100 ? 4.992 -6.537 22.366 1.00 86.75 100 GLY A CA 1
ATOM 797 C C . GLY A 1 100 ? 3.615 -7.146 22.074 1.00 86.75 100 GLY A C 1
ATOM 798 O O . GLY A 1 100 ? 2.875 -7.462 23.008 1.00 86.75 100 GLY A O 1
ATOM 799 N N . PHE A 1 101 ? 3.234 -7.293 20.802 1.00 87.56 101 PHE A N 1
ATOM 800 C CA . PHE A 1 101 ? 2.065 -8.082 20.423 1.00 87.56 101 PHE A CA 1
ATOM 801 C C . PHE A 1 101 ? 2.454 -9.564 20.345 1.00 87.56 101 PHE A C 1
ATOM 803 O O . PHE A 1 101 ? 3.241 -9.956 19.491 1.00 87.56 101 PHE A O 1
ATOM 810 N N . ASN A 1 102 ? 1.903 -10.384 21.245 1.00 85.25 102 ASN A N 1
ATOM 811 C CA . ASN A 1 102 ? 2.127 -11.833 21.277 1.00 85.25 102 ASN A CA 1
ATOM 812 C C . ASN A 1 102 ? 1.195 -12.544 20.283 1.00 85.25 102 ASN A C 1
ATOM 814 O O . ASN A 1 102 ? 0.292 -13.282 20.675 1.00 85.25 102 ASN A O 1
ATOM 818 N N . GLY A 1 103 ? 1.385 -12.275 18.995 1.00 82.62 103 GLY A N 1
ATOM 819 C CA . GLY A 1 103 ? 0.621 -12.865 17.902 1.00 82.62 103 GLY A CA 1
ATOM 820 C C . GLY A 1 103 ? 1.137 -12.387 16.551 1.00 82.62 103 GLY A C 1
ATOM 821 O O . GLY A 1 103 ? 2.008 -11.522 16.473 1.00 82.62 103 GLY A O 1
ATOM 822 N N . ASP A 1 104 ? 0.587 -12.936 15.475 1.00 78.56 104 ASP A N 1
ATOM 823 C CA . ASP A 1 104 ? 0.910 -12.488 14.125 1.00 78.56 104 ASP A CA 1
ATOM 824 C C . ASP A 1 104 ? -0.093 -11.417 13.676 1.00 78.56 104 ASP A C 1
ATOM 826 O O . ASP A 1 104 ? -1.267 -11.711 13.445 1.00 78.56 104 ASP A O 1
ATOM 830 N N . LEU A 1 105 ? 0.369 -10.167 13.545 1.00 79.44 105 LEU A N 1
ATOM 831 C CA . LEU A 1 105 ? -0.454 -9.041 13.081 1.00 79.44 105 LEU A CA 1
ATOM 832 C C . LEU A 1 105 ? -1.090 -9.311 11.712 1.00 79.44 105 LEU A C 1
ATOM 834 O O . LEU A 1 105 ? -2.173 -8.804 11.432 1.00 79.44 105 LEU A O 1
ATOM 838 N N . ARG A 1 106 ? -0.459 -10.140 10.870 1.00 74.12 106 ARG A N 1
ATOM 839 C CA . ARG A 1 106 ? -0.978 -10.493 9.540 1.00 74.12 106 ARG A CA 1
ATOM 840 C C . ARG A 1 106 ? -2.272 -11.303 9.624 1.00 74.12 106 ARG A C 1
ATOM 842 O O . ARG A 1 106 ? -3.090 -11.225 8.713 1.00 74.12 106 ARG A O 1
ATOM 849 N N . LEU A 1 107 ? -2.478 -12.047 10.715 1.00 81.00 107 LEU A N 1
ATOM 850 C CA . LEU A 1 107 ? -3.689 -12.844 10.937 1.00 81.00 107 LEU A CA 1
ATOM 851 C C . LEU A 1 107 ? -4.894 -11.996 11.357 1.00 81.00 107 LEU A C 1
ATOM 853 O O . LEU A 1 107 ? -6.022 -12.473 11.290 1.00 81.00 107 LEU A O 1
ATOM 857 N N . LEU A 1 108 ? -4.678 -10.739 11.758 1.00 83.44 108 LEU A N 1
ATOM 858 C CA . LEU A 1 108 ? -5.764 -9.812 12.075 1.00 83.44 108 LEU A CA 1
ATOM 859 C C . LEU A 1 108 ? -6.453 -9.264 10.817 1.00 83.44 108 LEU A C 1
ATOM 861 O O . LEU A 1 108 ? -7.486 -8.612 10.928 1.00 83.44 108 LEU A O 1
ATOM 865 N N . GLY A 1 109 ? -5.916 -9.529 9.624 1.00 79.19 109 GLY A N 1
ATOM 866 C CA . GLY A 1 109 ? -6.463 -9.016 8.373 1.00 79.19 109 GLY A CA 1
ATOM 867 C C . GLY A 1 109 ? -6.081 -7.553 8.109 1.00 79.19 109 GLY A C 1
ATOM 868 O O . GLY A 1 109 ? -5.125 -7.039 8.692 1.00 79.19 109 GLY A O 1
ATOM 869 N N . PRO A 1 110 ? -6.769 -6.876 7.177 1.00 76.69 110 PRO A N 1
ATOM 870 C CA . PRO A 1 110 ? -6.431 -5.514 6.780 1.00 76.69 110 PRO A CA 1
ATOM 871 C C . PRO A 1 110 ? -6.706 -4.503 7.902 1.00 76.69 110 PRO A C 1
ATOM 873 O O . PRO A 1 110 ? -7.704 -4.595 8.616 1.00 76.69 110 PRO A O 1
ATOM 876 N N . LEU A 1 111 ? -5.833 -3.498 8.016 1.00 81.12 111 LEU A N 1
ATOM 877 C CA . LEU A 1 111 ? -6.059 -2.327 8.864 1.00 81.12 111 LEU A CA 1
ATOM 878 C C . LEU A 1 111 ? -7.134 -1.437 8.224 1.00 81.12 111 LEU A C 1
ATOM 880 O O . LEU A 1 111 ? -6.983 -0.997 7.084 1.00 81.12 111 LEU A O 1
ATOM 884 N N . ARG A 1 112 ? -8.201 -1.150 8.967 1.00 82.88 112 ARG A N 1
ATOM 885 C CA . ARG A 1 112 ? -9.325 -0.298 8.552 1.00 82.88 112 ARG A CA 1
ATOM 886 C C . ARG A 1 112 ? -9.198 1.131 9.050 1.00 82.88 112 ARG A C 1
ATOM 888 O O . ARG A 1 112 ? -9.513 2.059 8.315 1.00 82.88 112 ARG A O 1
ATOM 895 N N . LEU A 1 113 ? -8.749 1.312 10.290 1.00 85.81 113 LEU A N 1
ATOM 896 C CA . LEU A 1 113 ? -8.647 2.629 10.913 1.00 85.81 113 LEU A CA 1
ATOM 897 C C . LEU A 1 113 ? -7.473 2.685 11.882 1.00 85.81 113 LEU A C 1
ATOM 899 O O . LEU A 1 113 ? -7.165 1.708 12.565 1.00 85.81 113 LEU A O 1
ATOM 903 N N . GLN A 1 114 ? -6.856 3.860 11.970 1.00 87.75 114 GLN A N 1
ATOM 904 C CA . GLN A 1 114 ? -5.921 4.186 13.033 1.00 87.75 114 GLN A CA 1
ATOM 905 C C . GLN A 1 114 ? -6.137 5.612 13.533 1.00 87.75 114 GLN A C 1
ATOM 907 O O . GLN A 1 114 ? -6.362 6.518 12.735 1.00 87.75 114 GLN A O 1
ATOM 912 N N . SER A 1 115 ? -6.095 5.809 14.848 1.00 89.50 115 SER A N 1
ATOM 913 C CA . SER A 1 115 ? -6.246 7.134 15.457 1.00 89.50 115 SER A CA 1
ATOM 914 C C . SER A 1 115 ? -5.667 7.150 16.863 1.00 89.50 115 SER A C 1
ATOM 916 O O . SER A 1 115 ? -5.772 6.163 17.591 1.00 89.50 115 SER A O 1
ATOM 918 N N . GLU A 1 116 ? -5.132 8.293 17.283 1.00 92.25 116 GLU A N 1
ATOM 919 C CA . GLU A 1 116 ? -4.840 8.546 18.692 1.00 92.25 116 GLU A CA 1
ATOM 920 C C . GLU A 1 116 ? -6.101 9.060 19.400 1.00 92.25 116 GLU A C 1
ATOM 922 O O . GLU A 1 116 ? -6.808 9.918 18.873 1.00 92.25 116 GLU A O 1
ATOM 927 N N . CYS A 1 117 ? -6.406 8.530 20.585 1.00 93.00 117 CYS A N 1
ATOM 928 C CA . CYS A 1 117 ? -7.519 8.996 21.406 1.00 93.00 117 CYS A CA 1
ATOM 929 C C . CYS A 1 117 ? -7.279 8.755 22.904 1.00 93.00 117 CYS A C 1
ATOM 931 O O . CYS A 1 117 ? -6.361 8.036 23.319 1.00 93.00 117 CYS A O 1
ATOM 933 N N . ASP A 1 118 ? -8.145 9.342 23.727 1.00 94.56 118 ASP A N 1
ATOM 934 C CA . ASP A 1 118 ? -8.173 9.099 25.164 1.00 94.56 118 ASP A CA 1
ATOM 935 C C . ASP A 1 118 ? -9.099 7.919 25.484 1.00 94.56 118 ASP A C 1
ATOM 937 O O . ASP A 1 118 ? -10.285 7.922 25.156 1.00 94.56 118 ASP A O 1
ATOM 941 N N . VAL A 1 119 ? -8.549 6.887 26.127 1.00 92.81 119 VAL A N 1
ATOM 942 C CA . VAL A 1 119 ? -9.276 5.669 26.505 1.00 92.81 119 VAL A CA 1
ATOM 943 C C . VAL A 1 119 ? -9.558 5.679 28.002 1.00 92.81 119 VAL A C 1
ATOM 945 O O . VAL A 1 119 ? -8.643 5.794 28.822 1.00 92.81 119 VAL A O 1
ATOM 948 N N . TYR A 1 120 ? -10.827 5.506 28.366 1.00 90.38 120 TYR A N 1
ATOM 949 C CA . TYR A 1 120 ? -11.288 5.451 29.751 1.00 90.38 120 TYR A CA 1
ATOM 950 C C . TYR A 1 120 ? -11.678 4.019 30.111 1.00 90.38 120 TYR A C 1
ATOM 952 O O . TYR A 1 120 ? -12.549 3.421 29.484 1.00 90.38 120 TYR A O 1
ATOM 960 N N . GLN A 1 121 ? -11.050 3.456 31.144 1.00 83.56 121 GLN A N 1
ATOM 961 C CA . GLN A 1 121 ? -11.440 2.140 31.645 1.00 83.56 121 GLN A CA 1
ATOM 962 C C . GLN A 1 121 ? -12.670 2.257 32.542 1.00 83.56 121 GLN A C 1
ATOM 964 O O . GLN A 1 121 ? -12.643 2.918 33.584 1.00 83.56 121 GLN A O 1
ATOM 969 N N . PHE A 1 122 ? -13.738 1.568 32.156 1.00 81.94 122 PHE A N 1
ATOM 970 C CA . PHE A 1 122 ? -14.931 1.440 32.976 1.00 81.94 122 PHE A CA 1
ATOM 971 C C . PHE A 1 122 ? -14.808 0.238 33.922 1.00 81.94 122 PHE A C 1
ATOM 973 O O . PHE A 1 122 ? -14.452 -0.862 33.505 1.00 81.94 122 PHE A O 1
ATOM 980 N N . SER A 1 123 ? -15.127 0.427 35.206 1.00 75.56 123 SER A N 1
ATOM 981 C CA . SER A 1 123 ? -15.162 -0.657 36.194 1.00 75.56 123 SER A CA 1
ATOM 982 C C . SER A 1 123 ? -16.465 -0.619 36.979 1.00 75.56 123 SER A C 1
ATOM 984 O O . SER A 1 123 ? -16.690 0.299 37.764 1.00 75.56 123 SER A O 1
ATOM 986 N N . ARG A 1 124 ? -17.287 -1.669 36.844 1.00 74.38 124 ARG A N 1
ATOM 987 C CA . ARG A 1 124 ? -18.547 -1.820 37.600 1.00 74.38 124 ARG A CA 1
ATOM 988 C C . ARG A 1 124 ? -18.351 -1.779 39.123 1.00 74.38 124 ARG A C 1
ATOM 990 O O . ARG A 1 124 ? -19.254 -1.359 39.834 1.00 74.38 124 ARG A O 1
ATOM 997 N N . LYS A 1 125 ? -17.170 -2.170 39.627 1.00 74.00 125 LYS A N 1
ATOM 998 C CA . LYS A 1 125 ? -16.836 -2.142 41.065 1.00 74.00 125 LYS A CA 1
ATOM 999 C C . LYS A 1 125 ? -16.573 -0.724 41.590 1.00 74.00 125 LYS A C 1
ATOM 1001 O O . LYS A 1 125 ? -16.753 -0.467 42.776 1.00 74.00 125 LYS A O 1
ATOM 1006 N N . LYS A 1 126 ? -16.166 0.211 40.725 1.00 67.06 126 LYS A N 1
ATOM 1007 C CA . LYS A 1 126 ? -15.936 1.619 41.077 1.00 67.06 126 LYS A CA 1
ATOM 1008 C C . LYS A 1 126 ? -17.169 2.433 40.683 1.00 67.06 126 LYS A C 1
ATOM 1010 O O . LYS A 1 126 ? -17.176 3.025 39.613 1.00 67.06 126 LYS A O 1
ATOM 1015 N N . LYS A 1 127 ? -18.204 2.433 41.538 1.00 62.62 127 LYS A N 1
ATOM 1016 C CA . LYS A 1 127 ? -19.490 3.161 41.398 1.00 62.62 127 LYS A CA 1
ATOM 1017 C C . LYS A 1 127 ? -19.356 4.519 40.669 1.00 62.62 127 LYS A C 1
ATOM 1019 O O . LYS A 1 127 ? -19.135 5.540 41.309 1.00 62.62 127 LYS A O 1
ATOM 1024 N N . GLY A 1 128 ? -19.460 4.529 39.339 1.00 64.56 128 GLY A N 1
ATOM 1025 C CA . GLY A 1 128 ? -19.514 5.740 38.509 1.00 64.56 128 GLY A CA 1
ATOM 1026 C C . GLY A 1 128 ? -18.249 6.610 38.417 1.00 64.56 128 GLY A C 1
ATOM 1027 O O . GLY A 1 128 ? -18.300 7.637 37.750 1.00 64.56 128 GLY A O 1
ATOM 1028 N N . LYS A 1 129 ? -17.112 6.249 39.033 1.00 67.44 129 LYS A N 1
ATOM 1029 C CA . LYS A 1 129 ? -15.876 7.047 38.902 1.00 67.44 129 LYS A CA 1
ATOM 1030 C C . LYS A 1 129 ? -15.124 6.656 37.631 1.00 67.44 129 LYS A C 1
ATOM 1032 O O . LYS A 1 129 ? -14.559 5.563 37.561 1.00 67.44 129 LYS A O 1
ATOM 1037 N N . THR A 1 130 ? -15.087 7.558 36.653 1.00 71.12 130 THR A N 1
ATOM 1038 C CA . THR A 1 130 ? -14.308 7.391 35.422 1.00 71.12 130 THR A CA 1
ATOM 1039 C C . THR A 1 130 ? -12.822 7.281 35.765 1.00 71.12 130 THR A C 1
ATOM 1041 O O . THR A 1 130 ? -12.276 8.119 36.485 1.00 71.12 130 THR A O 1
ATOM 1044 N N . ALA A 1 131 ? -12.156 6.223 35.294 1.00 79.94 131 ALA A N 1
ATOM 1045 C CA . ALA A 1 131 ? -10.714 6.087 35.471 1.00 79.94 131 ALA A CA 1
ATOM 1046 C C . ALA A 1 131 ? -9.965 7.206 34.727 1.00 79.94 131 ALA A C 1
ATOM 1048 O O . ALA A 1 131 ? -10.495 7.808 33.795 1.00 79.94 131 ALA A O 1
ATOM 1049 N N . ARG A 1 132 ? -8.713 7.469 35.119 1.00 86.19 132 ARG A N 1
ATOM 1050 C CA . ARG A 1 132 ? -7.856 8.439 34.426 1.00 86.19 132 ARG A CA 1
ATOM 1051 C C . ARG A 1 132 ? -7.739 8.074 32.942 1.00 86.19 132 ARG A C 1
ATOM 1053 O O . ARG A 1 132 ? -7.460 6.917 32.623 1.00 86.19 132 ARG A O 1
ATOM 1060 N N . ALA A 1 133 ? -7.903 9.075 32.079 1.00 89.75 133 ALA A N 1
ATOM 1061 C CA . ALA A 1 133 ? -7.710 8.951 30.640 1.00 89.75 133 ALA A CA 1
ATOM 1062 C C . ALA A 1 133 ? -6.332 8.356 30.318 1.00 89.75 133 ALA A C 1
ATOM 1064 O O . ALA A 1 133 ? -5.304 8.797 30.847 1.00 89.75 133 ALA A O 1
ATOM 1065 N N . GLN A 1 134 ? -6.313 7.351 29.448 1.00 92.19 134 GLN A N 1
ATOM 1066 C CA . GLN A 1 134 ? -5.095 6.762 28.914 1.00 92.19 134 GLN A CA 1
ATOM 1067 C C . GLN A 1 134 ? -4.959 7.134 27.440 1.00 92.19 134 GLN A C 1
ATOM 1069 O O . GLN A 1 134 ? -5.732 6.651 26.619 1.00 92.19 134 GLN A O 1
ATOM 1074 N N . ARG A 1 135 ? -3.938 7.928 27.096 1.00 93.75 135 ARG A N 1
ATOM 1075 C CA . ARG A 1 135 ? -3.598 8.209 25.697 1.00 93.75 135 ARG A CA 1
ATOM 1076 C C . ARG A 1 135 ? -3.179 6.918 24.999 1.00 93.75 135 ARG A C 1
ATOM 1078 O O . ARG A 1 135 ? -2.226 6.258 25.446 1.00 93.75 135 ARG A O 1
ATOM 1085 N N . ARG A 1 136 ? -3.910 6.516 23.964 1.00 95.06 136 ARG A N 1
ATOM 1086 C CA . ARG A 1 136 ? -3.641 5.300 23.187 1.00 95.06 136 ARG A CA 1
ATOM 1087 C C . ARG A 1 136 ? -3.793 5.589 21.706 1.00 95.06 136 ARG A C 1
ATOM 1089 O O . ARG A 1 136 ? -4.670 6.344 21.307 1.00 95.06 136 ARG A O 1
ATOM 1096 N N . HIS A 1 137 ? -2.960 4.933 20.912 1.00 93.19 137 HIS A N 1
ATOM 1097 C CA . HIS A 1 137 ? -3.169 4.812 19.478 1.00 93.19 137 HIS A CA 1
ATOM 1098 C C . HIS A 1 137 ? -3.922 3.517 19.217 1.00 93.19 137 HIS A C 1
ATOM 1100 O O . HIS A 1 137 ? -3.494 2.454 19.678 1.00 93.19 137 HIS A O 1
ATOM 1106 N N . LEU A 1 138 ? -5.063 3.619 18.553 1.00 93.88 138 LEU A N 1
ATOM 1107 C CA . LEU A 1 138 ? -5.906 2.486 18.212 1.00 93.88 138 LEU A CA 1
ATOM 1108 C C . LEU A 1 138 ? -5.598 2.032 16.794 1.00 93.88 138 LEU A C 1
ATOM 1110 O O . LEU A 1 138 ? -5.473 2.865 15.902 1.00 93.88 138 LEU A O 1
ATOM 1114 N N . PHE A 1 139 ? -5.531 0.720 16.598 1.00 91.31 139 PHE A N 1
ATOM 1115 C CA . PHE A 1 139 ? -5.442 0.087 15.288 1.00 91.31 139 PHE A CA 1
ATOM 1116 C C . PHE A 1 139 ? -6.605 -0.885 15.138 1.00 91.31 139 PHE A C 1
ATOM 1118 O O . PHE A 1 139 ? -6.668 -1.898 15.834 1.00 91.31 139 PHE A O 1
ATOM 1125 N N . LEU A 1 140 ? -7.545 -0.553 14.261 1.00 91.06 140 LEU A N 1
ATOM 1126 C CA . LEU A 1 140 ? -8.702 -1.384 13.953 1.00 91.06 140 LEU A CA 1
ATOM 1127 C C . LEU A 1 140 ? -8.376 -2.266 12.751 1.00 91.06 140 LEU A C 1
ATOM 1129 O O . LEU A 1 140 ? -8.253 -1.756 11.639 1.00 91.06 140 LEU A O 1
ATOM 1133 N N . PHE A 1 141 ? -8.275 -3.568 12.977 1.00 89.00 141 PHE A N 1
ATOM 1134 C CA . PHE A 1 141 ? -8.176 -4.601 11.953 1.00 89.00 141 PHE A CA 1
ATOM 1135 C C . PHE A 1 141 ? -9.495 -5.376 11.855 1.00 89.00 141 PHE A C 1
ATOM 1137 O O . PHE A 1 141 ? -10.291 -5.355 12.793 1.00 89.00 141 PHE A O 1
ATOM 1144 N N . ASP A 1 142 ? -9.704 -6.113 10.763 1.00 86.81 142 ASP A N 1
ATOM 1145 C CA . ASP A 1 142 ? -10.896 -6.965 10.598 1.00 86.81 142 ASP A CA 1
ATOM 1146 C C . ASP A 1 142 ? -11.051 -8.001 11.726 1.00 86.81 142 ASP A C 1
ATOM 1148 O O . ASP A 1 142 ? -12.160 -8.273 12.181 1.00 86.81 142 ASP A O 1
ATOM 1152 N N . GLY A 1 143 ? -9.938 -8.554 12.208 1.00 89.69 143 GLY A N 1
ATOM 1153 C CA . GLY A 1 143 ? -9.898 -9.560 13.267 1.00 89.69 143 GLY A CA 1
ATOM 1154 C C . GLY A 1 143 ? -9.786 -8.999 14.687 1.00 89.69 143 GLY A C 1
ATOM 1155 O O . GLY A 1 143 ? -9.837 -9.771 15.648 1.00 89.69 143 GLY A O 1
ATOM 1156 N N . GLY A 1 144 ? -9.625 -7.685 14.878 1.00 92.75 144 GLY A N 1
ATOM 1157 C CA . GLY A 1 144 ? -9.449 -7.131 16.223 1.00 92.75 144 GLY A CA 1
ATOM 1158 C C . GLY A 1 144 ? -9.032 -5.666 16.304 1.00 92.75 144 GLY A C 1
ATOM 1159 O O . GLY A 1 144 ? -8.559 -5.069 15.343 1.00 92.75 144 GLY A O 1
ATOM 1160 N N . VAL A 1 145 ? -9.165 -5.097 17.502 1.00 94.12 145 VAL A N 1
ATOM 1161 C CA . VAL A 1 145 ? -8.729 -3.735 17.835 1.00 94.12 145 VAL A CA 1
ATOM 1162 C C . VAL A 1 145 ? -7.508 -3.793 18.741 1.00 94.12 145 VAL A C 1
ATOM 1164 O O . VAL A 1 145 ? -7.591 -4.288 19.868 1.00 94.12 145 VAL A O 1
ATOM 1167 N N . LEU A 1 146 ? -6.385 -3.251 18.280 1.00 93.69 146 LEU A N 1
ATOM 1168 C CA . LEU A 1 146 ? -5.170 -3.097 19.074 1.00 93.69 146 LEU A CA 1
ATOM 1169 C C . LEU A 1 146 ? -5.129 -1.718 19.722 1.00 93.69 146 LEU A C 1
ATOM 1171 O O . LEU A 1 146 ? -5.383 -0.696 19.091 1.00 93.69 146 LEU A O 1
ATOM 1175 N N . PHE A 1 147 ? -4.740 -1.704 20.989 1.00 94.94 147 PHE A N 1
ATOM 1176 C CA . PHE A 1 147 ? -4.493 -0.517 21.787 1.00 94.94 147 PHE A CA 1
ATOM 1177 C C . PHE A 1 147 ? -2.996 -0.440 22.041 1.00 94.94 147 PHE A C 1
ATOM 1179 O O . PHE A 1 147 ? -2.430 -1.275 22.757 1.00 94.94 147 PHE A O 1
ATOM 1186 N N . CYS A 1 148 ? -2.358 0.585 21.495 1.00 93.81 148 CYS A N 1
ATOM 1187 C CA . CYS A 1 148 ? -0.926 0.793 21.611 1.00 93.81 148 CYS A CA 1
ATOM 1188 C C . CYS A 1 148 ? -0.608 2.102 22.334 1.00 93.81 148 CYS A C 1
ATOM 1190 O O . CYS A 1 148 ? -1.410 3.036 22.389 1.00 93.81 148 CYS A O 1
ATOM 1192 N N . LYS A 1 149 ? 0.592 2.183 22.904 1.00 92.94 149 LYS A N 1
ATOM 1193 C CA . LYS A 1 149 ? 1.183 3.427 23.396 1.00 92.94 149 LYS A CA 1
ATOM 1194 C C . LYS A 1 149 ? 2.246 3.878 22.398 1.00 92.94 149 LYS A C 1
ATOM 1196 O O . LYS A 1 149 ? 3.197 3.137 22.167 1.00 92.94 149 LYS A O 1
ATOM 1201 N N . LYS A 1 150 ? 2.108 5.084 21.850 1.00 89.19 150 LYS A N 1
ATOM 1202 C CA . LYS A 1 150 ? 3.140 5.691 21.003 1.00 89.19 150 LYS A CA 1
ATOM 1203 C C . LYS A 1 150 ? 4.420 5.909 21.820 1.00 89.19 150 LYS A C 1
ATOM 1205 O O . LYS A 1 150 ? 4.355 6.357 22.972 1.00 89.19 150 LYS A O 1
ATOM 1210 N N . ARG A 1 151 ? 5.573 5.541 21.266 1.00 86.69 151 ARG A N 1
ATOM 1211 C CA . ARG A 1 151 ? 6.902 5.775 21.846 1.00 86.69 151 ARG A CA 1
ATOM 1212 C C . ARG A 1 151 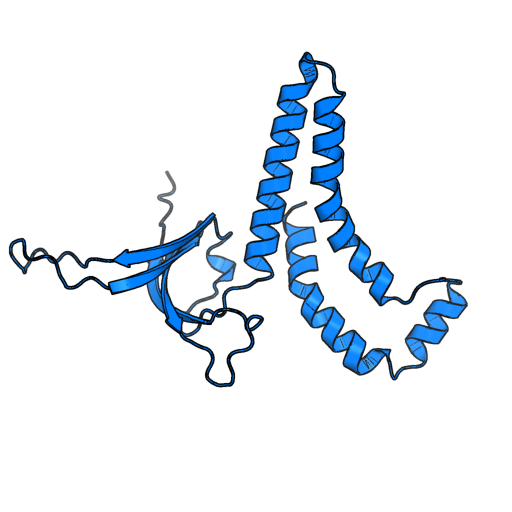? 7.726 6.597 20.865 1.00 86.69 151 ARG A C 1
ATOM 1214 O O . ARG A 1 151 ? 7.588 6.440 19.657 1.00 86.69 151 ARG A O 1
ATOM 1221 N N . ASN A 1 152 ? 8.600 7.439 21.402 1.00 70.81 152 ASN A N 1
ATOM 1222 C CA . ASN A 1 152 ? 9.622 8.087 20.594 1.00 70.81 152 ASN A CA 1
ATOM 1223 C C . ASN A 1 152 ? 10.755 7.080 20.349 1.00 70.81 152 ASN A C 1
ATOM 1225 O O . ASN A 1 152 ? 11.086 6.331 21.278 1.00 70.81 152 ASN A O 1
ATOM 1229 N N . PRO A 1 153 ? 11.330 7.033 19.136 1.00 60.69 153 PRO A N 1
ATOM 1230 C CA . PRO A 1 153 ? 12.479 6.184 18.866 1.00 60.69 153 PRO A CA 1
ATOM 1231 C C . PRO A 1 153 ? 13.653 6.562 19.794 1.00 60.69 153 PRO A C 1
ATOM 1233 O O . PRO A 1 153 ? 13.822 7.739 20.124 1.00 60.69 153 PRO A O 1
ATOM 1236 N N . PRO A 1 154 ? 14.451 5.582 20.257 1.00 56.75 154 PRO A N 1
ATOM 1237 C CA . PRO A 1 154 ? 15.479 5.800 21.276 1.00 56.75 154 PRO A CA 1
ATOM 1238 C C . PRO A 1 154 ? 16.723 6.585 20.808 1.00 56.75 154 PRO A C 1
ATOM 1240 O O . PRO A 1 154 ? 17.619 6.803 21.620 1.00 56.75 154 PRO A O 1
ATOM 1243 N N . SER A 1 155 ? 16.808 7.054 19.558 1.00 54.84 155 SER A N 1
ATOM 1244 C CA . SER A 1 155 ? 17.997 7.760 19.056 1.00 54.84 155 SER A CA 1
ATOM 1245 C C . SER A 1 155 ? 17.682 8.730 17.910 1.00 54.84 155 SER A C 1
ATOM 1247 O O . SER A 1 155 ? 17.318 8.285 16.832 1.00 54.84 155 SER A O 1
ATOM 1249 N N . GLN A 1 156 ? 17.906 10.025 18.179 1.00 50.56 156 GLN A N 1
ATOM 1250 C CA . GLN A 1 156 ? 17.801 11.219 17.318 1.00 50.56 156 GLN A CA 1
ATOM 1251 C C . GLN A 1 156 ? 16.431 11.509 16.663 1.00 50.56 156 GLN A C 1
ATOM 1253 O O . GLN A 1 156 ? 15.841 10.646 16.031 1.00 50.56 156 GLN A O 1
ATOM 1258 N N . PRO A 1 157 ? 15.907 12.746 16.774 1.00 44.91 157 PRO A N 1
ATOM 1259 C CA . PRO A 1 157 ? 14.663 13.136 16.127 1.00 44.91 157 PRO A CA 1
ATOM 1260 C C . PRO A 1 157 ? 14.950 13.531 14.675 1.00 44.91 157 PRO A C 1
ATOM 1262 O O . PRO A 1 157 ? 15.084 14.717 14.368 1.00 44.91 157 PRO A O 1
ATOM 1265 N N . SER A 1 158 ? 15.047 12.561 13.767 1.00 50.31 158 SER A N 1
ATOM 1266 C CA . SER A 1 158 ? 14.801 12.882 12.363 1.00 50.31 158 SER A CA 1
ATOM 1267 C C . SER A 1 158 ? 13.283 12.865 12.150 1.00 50.31 158 SER A C 1
ATOM 1269 O O . SER A 1 158 ? 12.586 11.956 12.596 1.00 50.31 158 SER A O 1
ATOM 1271 N N . SER A 1 159 ? 12.721 13.879 11.490 1.00 49.25 159 SER A N 1
ATOM 1272 C CA . SER A 1 159 ? 11.275 13.950 11.193 1.00 49.25 159 SER A CA 1
ATOM 1273 C C . SER A 1 159 ? 10.788 12.856 10.228 1.00 49.25 159 SER A C 1
ATOM 1275 O O . SER A 1 159 ? 9.616 12.833 9.858 1.00 49.25 159 SER A O 1
ATOM 1277 N N . LEU A 1 160 ? 11.696 11.970 9.812 1.00 51.59 160 LEU A N 1
ATOM 1278 C CA . LEU A 1 160 ? 11.489 10.864 8.889 1.00 51.59 160 LEU A CA 1
ATOM 127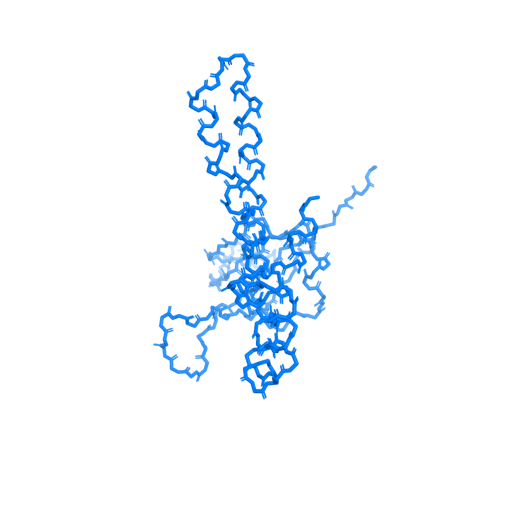9 C C . LEU A 1 160 ? 11.462 9.505 9.604 1.00 51.59 160 LEU A C 1
ATOM 1281 O O . LEU A 1 160 ? 11.205 8.497 8.943 1.00 51.59 160 LEU A O 1
ATOM 1285 N N . ASP A 1 161 ? 11.714 9.457 10.919 1.00 53.03 161 ASP A N 1
ATOM 1286 C CA . ASP A 1 161 ? 11.720 8.190 11.641 1.00 53.03 161 ASP A CA 1
ATOM 1287 C C . ASP A 1 161 ? 10.298 7.624 11.787 1.00 53.03 161 ASP A C 1
ATOM 1289 O O . ASP A 1 161 ? 9.381 8.317 12.242 1.00 53.03 161 ASP A O 1
ATOM 1293 N N . PRO A 1 162 ? 10.087 6.354 11.405 1.00 62.19 162 PRO A N 1
ATOM 1294 C CA . PRO A 1 162 ? 8.775 5.731 11.447 1.00 62.19 162 PRO A CA 1
ATOM 1295 C C . PRO A 1 162 ? 8.278 5.601 12.890 1.00 62.19 162 PRO A C 1
ATOM 1297 O O . PRO A 1 162 ? 8.987 5.137 13.784 1.00 62.19 162 PRO A O 1
ATOM 1300 N N . GLU A 1 163 ? 7.027 6.000 13.113 1.00 73.75 163 GLU A N 1
ATOM 1301 C CA . GLU A 1 163 ? 6.424 6.052 14.443 1.00 73.75 163 GLU A CA 1
ATOM 1302 C C . GLU A 1 163 ? 6.395 4.667 15.109 1.00 73.75 163 GLU A C 1
ATOM 1304 O O . GLU A 1 163 ? 5.987 3.672 14.504 1.00 73.75 163 GLU A O 1
ATOM 1309 N N . TYR A 1 164 ? 6.815 4.611 16.377 1.00 83.88 164 TYR A N 1
ATOM 1310 C CA . TYR A 1 164 ? 6.900 3.373 17.147 1.00 83.88 164 TYR A CA 1
ATOM 1311 C C . TYR A 1 164 ? 5.728 3.226 18.116 1.00 83.88 164 TYR A C 1
ATOM 1313 O O . TYR A 1 164 ? 5.348 4.162 18.827 1.00 83.88 164 TYR A O 1
ATOM 1321 N N . TYR A 1 165 ? 5.187 2.017 18.202 1.00 88.88 165 TYR A N 1
ATOM 1322 C CA . TYR A 1 165 ? 3.999 1.689 18.971 1.00 88.88 165 TYR A CA 1
ATOM 1323 C C . TYR A 1 165 ? 4.271 0.484 19.872 1.00 88.88 165 TYR A C 1
ATOM 1325 O O . TYR A 1 165 ? 4.755 -0.554 19.449 1.00 88.88 165 TYR A O 1
ATOM 1333 N N . GLU A 1 166 ? 3.939 0.591 21.150 1.00 91.56 166 GLU A N 1
ATOM 1334 C CA . GLU A 1 166 ? 4.044 -0.525 22.090 1.00 91.56 166 GLU A CA 1
ATOM 1335 C C . GLU A 1 166 ? 2.643 -1.071 22.371 1.00 91.56 166 GLU A C 1
ATOM 1337 O O . GLU A 1 166 ? 1.791 -0.349 22.901 1.00 91.56 166 GLU A O 1
ATOM 1342 N N . HIS A 1 167 ? 2.391 -2.332 22.029 1.00 93.69 167 HIS A N 1
ATOM 1343 C CA . HIS A 1 167 ? 1.123 -3.004 22.293 1.00 93.69 167 HIS A CA 1
ATOM 1344 C C . HIS A 1 167 ? 0.810 -3.051 23.800 1.00 93.69 167 HIS A C 1
ATOM 1346 O O . HIS A 1 167 ? 1.675 -3.317 24.638 1.00 93.69 167 HIS A O 1
ATOM 1352 N N . LYS A 1 168 ? -0.450 -2.764 24.153 1.00 94.69 168 LYS A N 1
ATOM 1353 C CA . LYS A 1 168 ? -0.958 -2.809 25.535 1.00 94.69 168 LYS A CA 1
ATOM 1354 C C . LYS A 1 168 ? -2.139 -3.744 25.707 1.00 94.69 168 LYS A C 1
ATOM 1356 O O . LYS A 1 168 ? -2.259 -4.362 26.760 1.00 94.69 168 LYS A O 1
ATOM 1361 N N . MET A 1 169 ? -3.026 -3.801 24.724 1.00 92.50 169 MET A N 1
ATOM 1362 C CA . MET A 1 169 ? -4.236 -4.611 24.783 1.00 92.50 169 MET A CA 1
ATOM 1363 C C . MET A 1 169 ? -4.732 -4.886 23.368 1.00 92.50 169 MET A C 1
ATOM 1365 O O . MET A 1 169 ? -4.618 -4.028 22.496 1.00 92.50 169 MET A O 1
ATOM 1369 N N . CYS A 1 170 ? -5.330 -6.054 23.169 1.00 92.94 170 CYS A N 1
ATOM 1370 C CA . CYS A 1 170 ? -6.034 -6.413 21.949 1.00 92.94 170 CYS A CA 1
ATOM 1371 C C . CYS A 1 170 ? -7.438 -6.889 22.323 1.00 92.94 170 CYS A C 1
ATOM 1373 O O . CYS A 1 170 ? -7.597 -7.667 23.266 1.00 92.94 170 CYS A O 1
ATOM 1375 N N . ILE A 1 171 ? -8.445 -6.404 21.602 1.00 93.56 171 ILE A N 1
ATOM 1376 C CA . ILE A 1 171 ? -9.821 -6.890 21.691 1.00 93.56 171 ILE A CA 1
ATOM 1377 C C . ILE A 1 171 ? -10.125 -7.606 20.371 1.00 93.56 171 ILE A C 1
ATOM 1379 O O . ILE A 1 171 ? -10.256 -6.925 19.352 1.00 93.56 171 ILE A O 1
ATOM 1383 N N . PRO A 1 172 ? -10.216 -8.947 20.347 1.00 91.31 172 PRO A N 1
ATOM 1384 C CA . PRO A 1 172 ? -10.528 -9.676 19.124 1.00 91.31 172 PRO A CA 1
ATOM 1385 C C . PRO A 1 172 ? -11.969 -9.397 18.686 1.00 91.31 172 PRO A C 1
ATOM 1387 O O . PRO A 1 172 ? -12.886 -9.366 19.512 1.00 91.31 172 PRO A O 1
ATOM 1390 N N . ILE A 1 173 ? -12.176 -9.228 17.382 1.00 89.31 173 ILE A N 1
ATOM 1391 C CA . ILE A 1 173 ? -13.513 -9.175 16.789 1.00 89.31 173 ILE A CA 1
ATOM 1392 C C . ILE A 1 173 ? -13.881 -10.619 16.454 1.00 89.31 173 ILE A C 1
ATOM 1394 O O . ILE A 1 173 ? -13.422 -11.191 15.470 1.00 89.31 173 ILE A O 1
ATOM 1398 N N . ILE A 1 174 ? -14.665 -11.248 17.327 1.00 77.12 174 ILE A N 1
ATOM 1399 C CA . ILE A 1 174 ? -15.156 -12.605 17.093 1.00 77.12 174 ILE A CA 1
ATOM 1400 C C . ILE A 1 174 ? -16.314 -12.492 16.102 1.00 77.12 174 ILE A C 1
ATOM 1402 O O . ILE A 1 174 ? -17.391 -12.015 16.465 1.00 77.12 174 ILE A O 1
ATOM 1406 N N . SER A 1 175 ? -16.111 -12.934 14.860 1.00 56.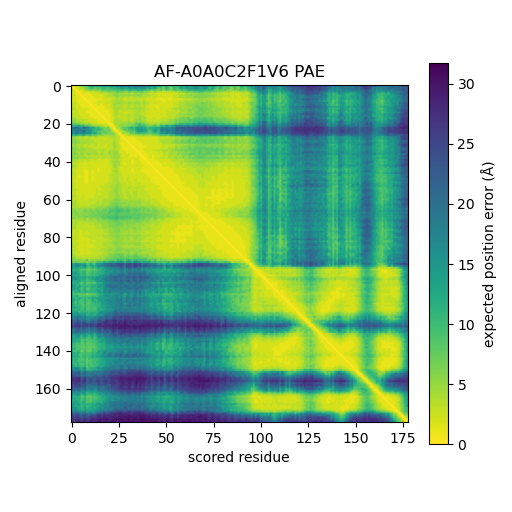03 175 SER A N 1
ATOM 1407 C CA . SER A 1 175 ? -17.237 -13.202 13.966 1.00 56.03 175 SER A CA 1
ATOM 1408 C C . SER A 1 175 ? -18.036 -14.354 14.573 1.00 56.03 175 SER A C 1
ATOM 1410 O O . SER A 1 175 ? -17.556 -15.487 14.633 1.00 56.03 175 SER A O 1
ATOM 1412 N N . ARG A 1 176 ? -19.238 -14.075 15.087 1.00 42.06 176 ARG A N 1
ATOM 1413 C CA . ARG A 1 176 ? -20.215 -15.141 15.309 1.00 42.06 176 ARG A CA 1
ATOM 1414 C C . ARG A 1 176 ? -20.632 -15.605 13.919 1.00 42.06 176 ARG A C 1
ATOM 1416 O O . ARG A 1 176 ? -21.414 -14.921 13.272 1.00 42.06 176 ARG A O 1
ATOM 1423 N N . ALA A 1 177 ? -20.069 -16.718 13.459 1.00 38.47 177 ALA A N 1
ATOM 1424 C CA . ALA A 1 177 ? -20.612 -17.438 12.320 1.00 38.47 177 ALA A CA 1
ATOM 1425 C C . ALA A 1 177 ? -22.057 -17.825 12.676 1.00 38.47 177 ALA A C 1
ATOM 1427 O O . ALA A 1 177 ? -22.275 -18.645 13.569 1.00 38.47 177 ALA A O 1
ATOM 1428 N N . THR A 1 178 ? -23.017 -17.136 12.067 1.00 37.47 178 THR A N 1
ATOM 1429 C CA . THR A 1 178 ? -24.406 -17.588 11.927 1.00 37.47 178 THR A CA 1
ATOM 1430 C C . THR A 1 178 ? -24.520 -18.446 10.688 1.00 37.47 178 THR A C 1
ATOM 1432 O O . THR A 1 178 ? -23.969 -17.997 9.655 1.00 37.47 178 THR A O 1
#

Sequence (178 aa):
FLSLYHAYCQNKAASDAIRKEFCEMSSFFADCQRRAGHPLPLGAYLLKPVQRITKYQLLLRELERHCRPEVRPEVAAALSTMLELLAQINAAIHQLHISGFNGDLRLLGPLRLQSECDVYQFSRKKKGKTARAQRRHLFLFDGGVLFCKKRNPPSQPSSLDPEYYEHKMCIPIISRAT

Mean predicted aligned error: 11.2 Å

Radius of gyration: 22.27 Å; Cα contacts (8 Å, |Δi|>4): 195; chains: 1; bounding box: 54×32×66 Å